Protein AF-A0A7C7MNC9-F1 (afdb_monomer)

Structure (mmCIF, N/CA/C/O backbone):
data_AF-A0A7C7MNC9-F1
#
_entry.id   AF-A0A7C7MNC9-F1
#
loop_
_atom_site.group_PDB
_atom_site.id
_atom_site.type_symbol
_atom_site.label_atom_id
_atom_site.label_alt_id
_atom_site.label_comp_id
_atom_site.label_asym_id
_atom_site.label_entity_id
_atom_site.label_seq_id
_atom_site.pdbx_PDB_ins_code
_atom_site.Cartn_x
_atom_site.Cartn_y
_atom_site.Cartn_z
_atom_site.occupancy
_atom_site.B_iso_or_equiv
_atom_site.auth_seq_id
_atom_site.auth_comp_id
_atom_site.auth_asym_id
_atom_site.auth_atom_id
_atom_site.pdbx_PDB_model_num
ATOM 1 N N . MET A 1 1 ? -0.551 31.057 28.588 1.00 46.03 1 MET A N 1
ATOM 2 C CA . MET A 1 1 ? -1.848 30.723 29.227 1.00 46.03 1 MET A CA 1
ATOM 3 C C . MET A 1 1 ? -3.103 31.217 28.491 1.00 46.03 1 MET A C 1
ATOM 5 O O . MET A 1 1 ? -4.150 30.645 28.734 1.00 46.03 1 MET A O 1
ATOM 9 N N . LYS A 1 2 ? -3.058 32.197 27.568 1.00 38.28 2 LYS A N 1
ATOM 10 C CA . LYS A 1 2 ? -4.272 32.679 26.860 1.00 38.28 2 LYS A CA 1
ATOM 11 C C . LYS A 1 2 ? -4.671 31.899 25.588 1.00 38.28 2 LYS A C 1
ATOM 13 O O . LYS A 1 2 ? -5.808 32.014 25.158 1.00 38.28 2 LYS A O 1
ATOM 18 N N . ALA A 1 3 ? -3.779 31.091 25.007 1.00 38.59 3 ALA A N 1
ATOM 19 C CA . ALA A 1 3 ? -4.047 30.382 23.745 1.00 38.59 3 ALA A CA 1
ATOM 20 C C . ALA A 1 3 ? -4.884 29.094 23.905 1.00 38.59 3 ALA A C 1
ATOM 22 O O . ALA A 1 3 ? -5.662 28.759 23.021 1.00 38.59 3 ALA A O 1
ATOM 23 N N . VAL A 1 4 ? -4.789 28.414 25.054 1.00 39.75 4 VAL A N 1
ATOM 24 C CA . VAL A 1 4 ? -5.507 27.148 25.322 1.00 39.75 4 VAL A CA 1
ATOM 25 C C . VAL A 1 4 ? -7.007 27.374 25.565 1.00 39.75 4 VAL A C 1
ATOM 27 O O . VAL A 1 4 ? -7.828 26.520 25.255 1.00 39.75 4 VAL A O 1
ATOM 30 N N . ALA A 1 5 ? -7.395 28.560 26.043 1.00 37.75 5 ALA A N 1
ATOM 31 C CA . ALA A 1 5 ? -8.802 28.903 26.242 1.00 37.75 5 ALA A CA 1
ATOM 32 C C . ALA A 1 5 ? -9.562 29.097 24.914 1.00 37.75 5 ALA A C 1
ATOM 34 O O . ALA A 1 5 ? -10.766 28.865 24.855 1.00 37.75 5 ALA A O 1
ATOM 35 N N . SER A 1 6 ? -8.871 29.486 23.835 1.00 34.00 6 SER A N 1
ATOM 36 C CA . SER A 1 6 ? -9.515 29.796 22.552 1.00 34.00 6 SER A CA 1
ATOM 37 C C . SER A 1 6 ? -9.843 28.553 21.720 1.00 34.00 6 SER A C 1
ATOM 39 O O . SER A 1 6 ? -10.787 28.588 20.936 1.00 34.00 6 SER A O 1
ATOM 41 N N . SER A 1 7 ? -9.099 27.455 21.881 1.00 38.75 7 SER A N 1
ATOM 42 C CA . SER A 1 7 ? -9.364 26.191 21.180 1.00 38.75 7 SER A CA 1
ATOM 43 C C . SER A 1 7 ? -10.513 25.403 21.818 1.00 38.75 7 SER A C 1
ATOM 45 O O . SER A 1 7 ? -11.328 24.834 21.096 1.00 38.75 7 SER A O 1
ATOM 47 N N . LEU A 1 8 ? -10.651 25.448 23.148 1.00 39.41 8 LEU A N 1
ATOM 48 C CA . LEU A 1 8 ? -11.783 24.857 23.881 1.00 39.41 8 LEU A CA 1
ATOM 49 C C . LEU A 1 8 ? -13.128 25.527 23.547 1.00 39.41 8 LEU A C 1
ATOM 51 O O . LEU A 1 8 ? -14.150 24.850 23.448 1.00 39.41 8 LEU A O 1
ATOM 55 N N . LEU A 1 9 ? -13.126 26.839 23.297 1.00 37.84 9 LEU A N 1
ATOM 56 C CA . LEU A 1 9 ? -14.323 27.588 22.899 1.00 37.84 9 LEU A CA 1
ATOM 57 C C . LEU A 1 9 ? -14.810 27.244 21.479 1.00 37.84 9 LEU A C 1
ATOM 59 O O . LEU A 1 9 ? -16.016 27.221 21.242 1.00 37.84 9 LEU A O 1
ATOM 63 N N . CYS A 1 10 ? -13.910 26.898 20.553 1.00 39.31 10 CYS A N 1
ATOM 64 C CA . CYS A 1 10 ? -14.298 26.476 19.201 1.00 39.31 10 CYS A CA 1
ATOM 65 C C . CYS A 1 10 ? -14.929 25.075 19.160 1.00 39.31 10 CYS A C 1
ATOM 67 O O . CYS A 1 10 ? -15.819 24.835 18.347 1.00 39.31 10 CYS A O 1
ATOM 69 N N . VAL A 1 11 ? -14.514 24.163 20.047 1.00 44.88 11 VAL A N 1
ATOM 70 C CA . VAL A 1 11 ? -15.107 22.815 20.133 1.00 44.88 11 VAL A CA 1
ATOM 71 C C . VAL A 1 11 ? -16.527 22.875 20.708 1.00 44.88 11 VAL A C 1
ATOM 73 O O . VAL A 1 11 ? -17.409 22.164 20.236 1.00 44.88 11 VAL A O 1
ATOM 76 N N . LEU A 1 12 ? -16.781 23.779 21.659 1.00 44.09 12 LEU A N 1
ATOM 77 C CA . LEU A 1 12 ? -18.117 23.984 22.229 1.00 44.09 12 LEU A CA 1
ATOM 78 C C . LEU A 1 12 ? -19.070 24.713 21.265 1.00 44.09 12 LEU A C 1
ATOM 80 O O . LEU A 1 12 ? -20.255 24.393 21.220 1.00 44.09 12 LEU A O 1
ATOM 84 N N . GLY A 1 13 ? -18.564 25.647 20.451 1.00 39.81 13 GLY A N 1
ATOM 85 C CA . GLY A 1 13 ? -19.380 26.398 19.488 1.00 39.81 13 GLY A CA 1
ATOM 86 C C . GLY A 1 13 ? -19.928 25.558 18.327 1.00 39.81 13 GLY A C 1
ATOM 87 O O . GLY A 1 13 ? -21.027 25.822 17.845 1.00 39.81 13 GLY A O 1
ATOM 88 N N . LEU A 1 14 ? -19.210 24.514 17.902 1.00 42.88 14 LEU A N 1
ATOM 89 C CA . LEU A 1 14 ? -19.667 23.611 16.835 1.00 42.88 14 LEU A CA 1
ATOM 90 C C . LEU A 1 14 ? -20.770 22.641 17.289 1.00 42.88 14 LEU A C 1
ATOM 92 O O . LEU A 1 14 ? -21.527 22.158 16.451 1.00 42.88 14 LEU A O 1
ATOM 96 N N . GLY A 1 15 ? -20.904 22.396 18.596 1.00 43.44 15 GLY A N 1
ATOM 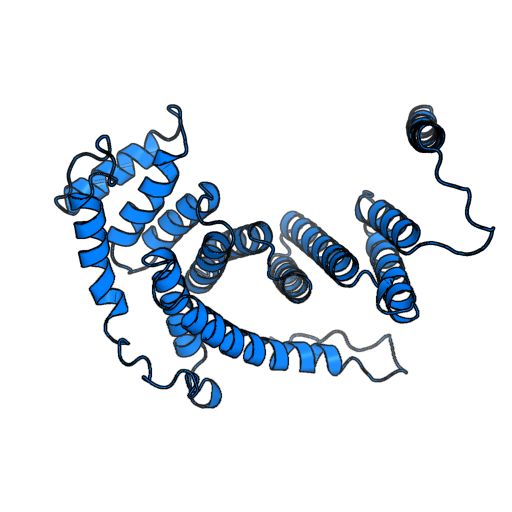97 C CA . GLY A 1 15 ? -21.977 21.569 19.160 1.00 43.44 15 GLY A CA 1
ATOM 98 C C . GLY A 1 15 ? -23.354 22.244 19.177 1.00 43.44 15 GLY A C 1
ATOM 99 O O . GLY A 1 15 ? -24.354 21.561 19.350 1.00 43.44 15 GLY A O 1
ATOM 100 N N . LEU A 1 16 ? -23.421 23.565 18.977 1.00 44.75 16 LEU A N 1
ATOM 101 C CA . LEU A 1 16 ? -24.664 24.347 19.045 1.00 44.75 16 LEU A CA 1
ATOM 102 C C . LEU A 1 16 ? -25.340 24.581 17.683 1.00 44.75 16 LEU A C 1
ATOM 104 O O . LEU A 1 16 ? -26.434 25.135 17.644 1.00 44.75 16 LEU A O 1
ATOM 108 N N . LEU A 1 17 ? -24.712 24.185 16.571 1.00 40.22 17 LEU A N 1
ATOM 109 C CA . LEU A 1 17 ? -25.221 24.438 15.211 1.00 40.22 17 LEU A CA 1
ATOM 110 C C . LEU A 1 17 ? -25.859 23.219 14.532 1.00 40.22 17 LEU A C 1
ATOM 112 O O . LEU A 1 17 ? -26.365 23.335 13.418 1.00 40.22 17 LEU A O 1
ATOM 116 N N . PHE A 1 18 ? -25.885 22.074 15.208 1.00 41.78 18 PHE A N 1
ATOM 117 C CA . PHE A 1 18 ? -26.633 20.904 14.774 1.00 41.78 18 PHE A CA 1
ATOM 118 C C . PHE A 1 18 ? -27.563 20.497 15.912 1.00 41.78 18 PHE A C 1
ATOM 120 O O . PHE A 1 18 ? -27.094 20.083 16.969 1.00 41.78 18 PHE A O 1
ATOM 127 N N . GLU A 1 19 ? -28.874 20.616 15.699 1.00 35.91 19 GLU A N 1
ATOM 128 C CA . GLU A 1 19 ? -29.883 19.937 16.515 1.00 35.91 19 GLU A CA 1
ATOM 129 C C . GLU A 1 19 ? -29.682 18.425 16.350 1.00 35.91 19 GLU A C 1
ATOM 131 O O . GLU A 1 19 ? -30.293 17.765 15.514 1.00 35.91 19 GLU A O 1
ATOM 136 N N . THR A 1 20 ? -28.743 17.866 17.105 1.00 46.69 20 THR A N 1
ATOM 137 C CA . THR A 1 20 ? -28.771 16.450 17.437 1.00 46.69 20 THR A CA 1
ATOM 138 C C . THR A 1 20 ? -29.615 16.343 18.689 1.00 4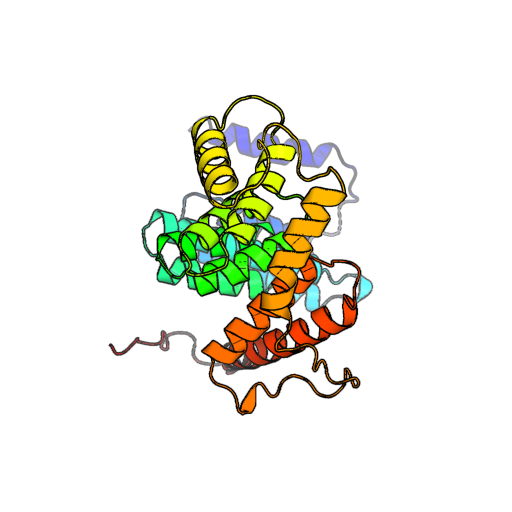6.69 20 THR A C 1
ATOM 140 O O . THR A 1 20 ? -29.258 16.968 19.690 1.00 46.69 20 THR A O 1
ATOM 143 N N . ASP A 1 21 ? -30.707 15.579 18.641 1.00 41.47 21 ASP A N 1
ATOM 144 C CA . ASP A 1 21 ? -31.473 15.238 19.838 1.00 41.47 21 ASP A CA 1
ATOM 145 C C . ASP A 1 21 ? -30.497 14.849 20.965 1.00 41.47 21 ASP A C 1
ATOM 147 O O . ASP A 1 21 ? -29.666 13.950 20.764 1.00 41.47 21 ASP A O 1
ATOM 151 N N . PRO A 1 22 ? -30.515 15.535 22.124 1.00 42.22 22 PRO A N 1
ATOM 152 C CA . PRO A 1 22 ? -29.661 15.159 23.237 1.00 42.22 22 PRO A CA 1
ATOM 153 C C . PRO A 1 22 ? -30.090 13.768 23.712 1.00 42.22 22 PRO A C 1
ATOM 155 O O . PRO A 1 22 ? -31.205 13.571 24.196 1.00 42.22 22 PRO A O 1
ATOM 158 N N . LEU A 1 23 ? -29.214 12.782 23.522 1.00 47.78 23 LEU A N 1
ATOM 159 C CA . LEU A 1 23 ? -29.440 11.411 23.975 1.00 47.78 23 LEU A CA 1
ATOM 160 C C . LEU A 1 23 ? -29.189 11.298 25.488 1.00 47.78 23 LEU A C 1
ATOM 162 O O . LEU A 1 23 ? -28.378 12.054 26.028 1.00 47.78 23 LEU A O 1
ATOM 166 N N . PRO A 1 24 ? -29.901 10.382 26.172 1.00 44.62 24 PRO A N 1
ATOM 167 C CA . PRO A 1 24 ? -29.979 10.333 27.627 1.00 44.62 24 PRO A CA 1
ATOM 168 C C . PRO A 1 24 ? -28.601 10.200 28.284 1.00 44.62 24 PRO A C 1
ATOM 170 O O . PRO A 1 24 ? -27.725 9.474 27.811 1.00 44.62 24 PRO A O 1
ATOM 173 N N . GLU A 1 25 ? -28.430 10.916 29.393 1.00 34.31 25 GLU A N 1
ATOM 174 C CA . GLU A 1 25 ? -27.225 10.927 30.220 1.00 34.31 25 GLU A CA 1
ATOM 175 C C . GLU A 1 25 ? -26.774 9.494 30.563 1.00 34.31 25 GLU A C 1
ATOM 177 O O . GLU A 1 25 ? -27.468 8.768 31.273 1.00 34.31 25 GLU A O 1
ATOM 182 N N . GLY A 1 26 ? -25.604 9.075 30.062 1.00 45.75 26 GLY A N 1
ATOM 183 C CA . GLY A 1 26 ? -24.952 7.820 30.470 1.00 45.75 26 GLY A CA 1
ATOM 184 C C . GLY A 1 26 ? -24.451 6.905 29.350 1.00 45.75 26 GLY A C 1
ATOM 185 O O . GLY A 1 26 ? -23.659 6.005 29.628 1.00 45.75 26 GLY A O 1
ATOM 186 N N . GLU A 1 27 ? -24.829 7.129 28.090 1.00 53.94 27 GLU A N 1
ATOM 187 C CA . GLU A 1 27 ? -24.396 6.278 26.972 1.00 53.94 27 GLU A CA 1
ATOM 188 C C . GLU A 1 27 ? -23.342 6.980 26.103 1.00 53.94 27 GLU A C 1
ATOM 190 O O . GLU A 1 27 ? -23.654 7.720 25.173 1.00 53.94 27 GLU A O 1
ATOM 195 N N . ILE A 1 28 ? -22.060 6.746 26.398 1.00 65.69 28 ILE A N 1
ATOM 196 C CA . ILE A 1 28 ? -20.964 7.196 25.527 1.00 65.69 28 ILE A CA 1
ATOM 197 C C . ILE A 1 28 ? -21.104 6.487 24.172 1.00 65.69 28 ILE A C 1
ATOM 199 O O . ILE A 1 28 ? -21.070 5.254 24.117 1.00 65.69 28 ILE A O 1
ATOM 203 N N . ARG A 1 29 ? -21.228 7.236 23.069 1.00 83.44 29 ARG A N 1
ATOM 204 C CA . ARG A 1 29 ? -21.337 6.645 21.727 1.00 83.44 29 ARG A CA 1
ATOM 205 C C . ARG A 1 29 ? -19.983 6.100 21.274 1.00 83.44 29 ARG A C 1
ATOM 207 O O . ARG A 1 29 ? -18.925 6.564 21.700 1.00 83.44 29 ARG A O 1
ATOM 214 N N . ILE A 1 30 ? -20.007 5.159 20.327 1.00 85.38 30 ILE A N 1
ATOM 215 C CA . ILE A 1 30 ? -18.796 4.695 19.616 1.00 85.38 30 ILE A CA 1
ATOM 216 C C . ILE A 1 30 ? -17.992 5.895 19.097 1.00 85.38 30 ILE A C 1
ATOM 218 O O . ILE A 1 30 ? -16.766 5.905 19.170 1.00 85.38 30 ILE A O 1
ATOM 222 N N . ASP A 1 31 ? -18.699 6.909 18.604 1.00 85.88 31 ASP A N 1
ATOM 223 C CA . ASP A 1 31 ? -18.139 8.130 18.035 1.00 85.88 31 ASP A CA 1
ATOM 224 C C . ASP A 1 31 ? -17.436 8.985 19.084 1.00 85.88 31 ASP A C 1
ATOM 226 O O . ASP A 1 31 ? -16.354 9.496 18.816 1.00 85.88 31 ASP A O 1
ATOM 230 N N . ASP A 1 32 ? -17.995 9.079 20.287 1.00 89.25 32 ASP A N 1
ATOM 231 C CA . ASP A 1 32 ? -17.403 9.851 21.375 1.00 89.25 32 ASP A CA 1
ATOM 232 C C . ASP A 1 32 ? -16.098 9.181 21.845 1.00 89.25 32 ASP A C 1
ATOM 234 O O . ASP A 1 32 ? -15.065 9.841 21.944 1.00 89.25 32 ASP A O 1
ATOM 238 N N . LEU A 1 33 ? -16.096 7.850 22.017 1.00 90.69 33 LEU A N 1
ATOM 239 C CA . LEU A 1 33 ? -14.878 7.083 22.328 1.00 90.69 33 LEU A CA 1
ATOM 240 C C . LEU A 1 33 ? -13.826 7.205 21.221 1.00 90.69 33 LEU A C 1
ATOM 242 O O . LEU A 1 33 ? -12.644 7.384 21.505 1.00 90.69 33 LEU A O 1
ATOM 246 N N . ALA A 1 34 ? -14.247 7.126 19.958 1.00 89.25 34 ALA A N 1
ATOM 247 C CA . ALA A 1 34 ? -13.358 7.303 18.818 1.00 89.25 34 ALA A CA 1
ATOM 248 C C . ALA A 1 34 ? -12.732 8.704 18.809 1.00 89.25 34 ALA A C 1
ATOM 250 O O . ALA A 1 34 ? -11.521 8.833 18.668 1.00 89.25 34 ALA A O 1
ATOM 251 N N . ASN A 1 35 ? -13.535 9.744 19.021 1.00 90.25 35 ASN A N 1
ATOM 252 C CA . ASN A 1 35 ? -13.059 11.121 19.034 1.00 90.25 35 ASN A CA 1
ATOM 253 C C . ASN A 1 35 ? -12.070 11.359 20.179 1.00 90.25 35 ASN A C 1
ATOM 255 O O . ASN A 1 35 ? -11.004 11.920 19.943 1.00 90.25 35 ASN A O 1
ATOM 259 N N . ILE A 1 36 ? -12.367 10.875 21.391 1.00 90.25 36 ILE A N 1
ATOM 260 C CA . ILE A 1 36 ? -11.447 10.974 22.535 1.00 90.25 36 ILE A CA 1
ATOM 261 C C . ILE A 1 36 ? -10.135 10.240 22.231 1.00 90.25 36 ILE A C 1
ATOM 263 O O . ILE A 1 36 ? -9.056 10.800 22.416 1.00 90.25 36 ILE A O 1
ATOM 267 N N . GLY A 1 37 ? -10.210 9.018 21.694 1.00 91.62 37 GLY A N 1
ATOM 268 C CA . GLY A 1 37 ? -9.023 8.270 21.284 1.00 91.62 37 GLY A CA 1
ATOM 269 C C . GLY A 1 37 ? -8.188 9.014 20.238 1.00 91.62 37 GLY A C 1
ATOM 270 O O . GLY A 1 37 ? -6.963 9.042 20.334 1.00 91.62 37 GLY A O 1
ATOM 271 N N . SER A 1 38 ? -8.828 9.674 19.272 1.00 90.25 38 SER A N 1
ATOM 272 C CA . SER A 1 38 ? -8.147 10.509 18.279 1.00 90.25 38 SER A CA 1
ATOM 273 C C . SER A 1 38 ? -7.536 11.780 18.872 1.00 90.25 38 SER A C 1
ATOM 275 O O . SER A 1 38 ? -6.500 12.216 18.380 1.00 90.25 38 SER A O 1
ATOM 277 N N . VAL A 1 39 ? -8.130 12.375 19.911 1.00 90.00 39 VAL A N 1
ATOM 278 C CA . VAL A 1 39 ? -7.536 13.525 20.617 1.00 90.00 39 VAL A CA 1
ATOM 279 C C . VAL A 1 39 ? -6.224 13.120 21.282 1.00 90.00 39 VAL A C 1
ATOM 281 O O . VAL A 1 39 ? -5.224 13.801 21.079 1.00 90.00 39 VAL A O 1
ATOM 284 N N . TYR A 1 40 ? -6.207 11.991 21.996 1.00 89.69 40 TYR A N 1
ATOM 285 C CA . TYR A 1 40 ? -4.975 11.464 22.590 1.00 89.69 40 TYR A CA 1
ATOM 286 C C . TYR A 1 40 ? -3.940 11.076 21.533 1.00 89.69 40 TYR A C 1
ATOM 288 O O . TYR A 1 40 ? -2.762 11.328 21.717 1.00 89.69 40 TYR A O 1
ATOM 296 N N . LEU A 1 41 ? -4.364 10.517 20.394 1.00 88.75 41 LEU A N 1
ATOM 297 C CA . LEU A 1 41 ? -3.424 10.147 19.333 1.00 88.75 41 LEU A CA 1
ATOM 298 C C . LEU A 1 41 ? -2.720 11.361 18.720 1.00 88.75 41 LEU A C 1
ATOM 300 O O . LEU A 1 41 ? -1.553 11.282 18.370 1.00 88.75 41 LEU A O 1
ATOM 304 N N . ASN A 1 42 ? -3.451 12.459 18.524 1.00 86.00 42 ASN A N 1
ATOM 305 C CA . ASN A 1 42 ? -2.948 13.639 17.820 1.00 86.00 42 ASN A CA 1
ATOM 306 C C . ASN A 1 42 ? -2.308 14.672 18.752 1.00 86.00 42 ASN A C 1
ATOM 308 O O . ASN A 1 42 ? -2.010 15.779 18.302 1.00 86.00 42 ASN A O 1
ATOM 312 N N . ASN A 1 43 ? -2.144 14.358 20.036 1.00 85.75 43 ASN A N 1
ATOM 313 C CA . ASN A 1 43 ? -1.385 15.219 20.923 1.00 85.75 43 ASN A CA 1
ATOM 314 C C . ASN A 1 43 ? 0.123 14.941 20.771 1.00 85.75 43 ASN A C 1
ATOM 316 O O . ASN A 1 43 ? 0.548 13.908 20.250 1.00 85.75 43 ASN A O 1
ATOM 320 N N . ASP A 1 44 ? 0.945 15.889 21.212 1.00 81.75 44 ASP A N 1
ATOM 321 C CA . ASP A 1 44 ? 2.405 15.755 21.145 1.00 81.75 44 ASP A CA 1
ATOM 322 C C . ASP A 1 44 ? 2.972 14.884 22.293 1.00 81.75 44 ASP A C 1
ATOM 324 O O . ASP A 1 44 ? 4.187 14.730 22.409 1.00 81.75 44 ASP A O 1
ATOM 328 N N . GLN A 1 45 ? 2.113 14.318 23.153 1.00 84.62 45 GLN A N 1
ATOM 329 C CA . GLN A 1 45 ? 2.479 13.558 24.353 1.00 84.62 45 GLN A CA 1
ATOM 330 C C . GLN A 1 45 ? 2.485 12.058 24.044 1.00 84.62 45 GLN A C 1
ATOM 332 O O . GLN A 1 45 ? 1.453 11.397 23.995 1.00 84.62 45 GLN A O 1
ATOM 337 N N . THR A 1 46 ? 3.664 11.481 23.812 1.00 77.38 46 THR A N 1
ATOM 338 C CA . THR A 1 46 ? 3.787 10.064 23.420 1.00 77.38 46 THR A CA 1
ATOM 339 C C . THR A 1 46 ? 3.344 9.099 24.521 1.00 77.38 46 THR A C 1
ATOM 341 O O . THR A 1 46 ? 2.898 7.991 24.223 1.00 77.38 46 THR A O 1
ATOM 344 N N . GLU A 1 47 ? 3.394 9.529 25.782 1.00 83.94 47 GLU A N 1
ATOM 345 C CA . GLU A 1 47 ? 2.851 8.825 26.944 1.00 83.94 47 GLU A CA 1
ATOM 346 C C . GLU A 1 47 ? 1.333 8.578 26.869 1.00 83.94 47 GLU A C 1
ATOM 348 O O . GLU A 1 47 ? 0.838 7.650 27.513 1.00 83.94 47 GLU A O 1
ATOM 353 N N . ASP A 1 48 ? 0.613 9.339 26.041 1.00 85.62 48 ASP A N 1
ATOM 354 C CA . ASP A 1 48 ? -0.835 9.228 25.866 1.00 85.62 48 ASP A CA 1
ATOM 355 C C . ASP A 1 48 ? -1.248 8.276 24.729 1.00 85.62 48 ASP A C 1
ATOM 357 O O . ASP A 1 48 ? -2.420 7.896 24.622 1.00 85.62 48 ASP A O 1
ATOM 361 N N . ASP A 1 49 ?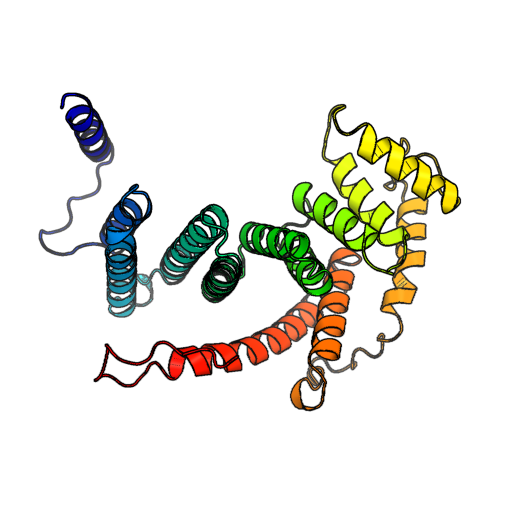 -0.306 7.806 23.905 1.00 85.25 49 ASP A N 1
ATOM 362 C CA . ASP A 1 49 ? -0.594 6.848 22.831 1.00 85.25 49 ASP A CA 1
ATOM 363 C C . ASP A 1 49 ? -1.320 5.571 23.339 1.00 85.25 49 ASP A C 1
ATOM 365 O O . ASP A 1 49 ? -2.292 5.133 22.707 1.00 85.25 49 ASP A O 1
ATOM 369 N N . PRO A 1 50 ? -0.955 4.970 24.496 1.00 89.81 50 PRO A N 1
ATOM 370 C CA . PRO A 1 50 ? -1.700 3.846 25.065 1.00 89.81 50 PRO A CA 1
ATOM 371 C C . PRO A 1 50 ? -3.143 4.200 25.455 1.00 89.81 50 PRO A C 1
ATOM 373 O O . PRO A 1 50 ? -4.027 3.340 25.380 1.00 89.81 50 PRO A O 1
ATOM 376 N N . LEU A 1 51 ? -3.413 5.450 25.854 1.00 90.06 51 LEU A N 1
ATOM 377 C CA . LEU A 1 51 ? -4.772 5.912 26.151 1.00 90.06 51 LEU A CA 1
ATOM 378 C C . LEU A 1 51 ? -5.612 5.922 24.877 1.00 90.06 51 LEU A C 1
ATOM 380 O O . LEU A 1 51 ? -6.714 5.371 24.880 1.00 90.06 51 LEU A O 1
ATOM 384 N N . SER A 1 52 ? -5.068 6.444 23.773 1.00 91.25 52 SER A N 1
ATOM 385 C CA . SER A 1 52 ? -5.724 6.400 22.461 1.00 91.25 52 SER A CA 1
ATOM 386 C C . SER A 1 52 ? -6.171 4.982 22.092 1.00 91.25 52 SER A C 1
ATOM 388 O O . SER A 1 52 ? -7.349 4.738 21.802 1.00 91.25 52 SER A O 1
ATOM 390 N N . PHE A 1 53 ? -5.253 4.016 22.200 1.00 91.50 53 PHE A N 1
ATOM 391 C CA . PHE A 1 53 ? -5.550 2.614 21.917 1.00 91.50 53 PHE A CA 1
ATOM 392 C C . PHE A 1 53 ? -6.657 2.056 22.822 1.00 91.50 53 PHE A C 1
ATOM 394 O O . PHE A 1 53 ? -7.546 1.341 22.353 1.00 91.50 53 PHE A O 1
ATOM 401 N N . ASN A 1 54 ? -6.639 2.393 24.114 1.00 90.62 54 ASN A N 1
ATOM 402 C CA . ASN A 1 54 ? -7.665 1.963 25.062 1.00 90.62 54 ASN A CA 1
ATOM 403 C C . ASN A 1 54 ? -9.057 2.494 24.705 1.00 90.62 54 ASN A C 1
ATOM 405 O O . ASN A 1 54 ? -10.027 1.737 24.778 1.00 90.62 54 ASN A O 1
ATOM 409 N N . TYR A 1 55 ? -9.165 3.747 24.262 1.00 91.81 55 TYR A N 1
ATOM 410 C CA . TYR A 1 55 ? -10.434 4.305 23.795 1.00 91.81 55 TYR A CA 1
ATOM 411 C C . TYR A 1 55 ? -10.929 3.622 22.516 1.00 91.81 55 TYR A C 1
ATOM 413 O O . TYR A 1 55 ? -12.105 3.261 22.438 1.00 91.81 55 TYR A O 1
ATOM 421 N N . PHE A 1 56 ? -10.049 3.336 21.550 1.00 92.25 56 PHE A N 1
ATOM 422 C CA . PHE A 1 56 ? -10.426 2.567 20.356 1.00 92.25 56 PHE A CA 1
ATOM 423 C C . PHE A 1 56 ? -10.845 1.132 20.686 1.00 92.25 56 PHE A C 1
ATOM 425 O O . PHE A 1 56 ? -11.825 0.628 20.130 1.00 92.25 56 PHE A O 1
ATOM 432 N N . ARG A 1 57 ? -10.168 0.481 21.638 1.00 91.94 57 ARG A N 1
ATOM 433 C CA . ARG A 1 57 ? -10.580 -0.826 22.164 1.00 91.94 57 ARG A CA 1
ATOM 434 C C . ARG A 1 57 ? -11.954 -0.750 22.816 1.00 91.94 57 ARG A C 1
ATOM 436 O O . ARG A 1 57 ? -12.797 -1.595 22.530 1.00 91.94 57 ARG A O 1
ATOM 443 N N . ARG A 1 58 ? -12.222 0.275 23.624 1.00 90.75 58 ARG A N 1
ATOM 444 C CA . ARG A 1 58 ? -13.538 0.451 24.243 1.00 90.75 58 ARG A CA 1
ATOM 445 C C . ARG A 1 58 ? -14.630 0.697 23.201 1.00 90.75 58 ARG A C 1
ATOM 447 O O . ARG A 1 58 ? -15.712 0.128 23.313 1.00 90.75 58 ARG A O 1
ATOM 454 N N . ALA A 1 59 ? -14.331 1.478 22.162 1.00 89.06 59 ALA A N 1
ATOM 455 C CA . ALA A 1 59 ? -15.229 1.698 21.030 1.00 89.06 59 ALA A CA 1
ATOM 456 C C . ALA A 1 59 ? -15.532 0.385 20.288 1.00 89.06 59 ALA A C 1
ATOM 458 O O . ALA A 1 59 ? -16.670 0.141 19.889 1.00 89.06 59 ALA A O 1
ATOM 459 N N . HIS A 1 60 ? -14.531 -0.488 20.138 1.00 91.62 60 HIS A N 1
ATOM 460 C CA . HIS A 1 60 ? -14.703 -1.818 19.559 1.00 91.62 60 HIS A CA 1
ATOM 461 C C . HIS A 1 60 ? -15.591 -2.723 20.416 1.00 91.62 60 HIS A C 1
ATOM 463 O O . HIS A 1 60 ? -16.528 -3.314 19.884 1.00 91.62 60 HIS A O 1
ATOM 469 N N . GLU A 1 61 ? -15.319 -2.805 21.721 1.00 89.38 61 GLU A N 1
ATOM 470 C CA . GLU A 1 61 ? -16.110 -3.585 22.681 1.00 89.38 61 GLU A CA 1
ATOM 471 C C . GLU A 1 61 ? -17.576 -3.143 22.676 1.00 89.38 61 GLU A C 1
ATOM 473 O O . GLU A 1 61 ? -18.473 -3.977 22.554 1.00 89.38 61 GLU A O 1
ATOM 478 N N . LEU A 1 62 ? -17.817 -1.828 22.724 1.00 88.31 62 LEU A N 1
ATOM 479 C CA . LEU A 1 62 ? -19.159 -1.263 22.617 1.00 88.31 62 LEU A CA 1
ATOM 480 C C . LEU A 1 62 ? -19.795 -1.614 21.269 1.00 88.31 62 LEU A C 1
ATOM 482 O O . LEU A 1 62 ? -20.919 -2.097 21.220 1.00 88.31 62 LEU A O 1
ATOM 486 N N . SER A 1 63 ? -19.070 -1.456 20.160 1.00 87.50 63 SER A N 1
ATOM 487 C CA . SER A 1 63 ? -19.591 -1.840 18.847 1.00 87.50 63 SER A CA 1
ATOM 488 C C . SER A 1 63 ? -19.952 -3.322 18.753 1.00 87.50 63 SER A C 1
ATOM 490 O O . SER A 1 63 ? -20.802 -3.649 17.935 1.00 87.50 63 SER A O 1
ATOM 492 N N . GLN A 1 64 ? -19.318 -4.220 19.508 1.00 88.44 64 GLN A N 1
ATOM 493 C CA . GLN A 1 64 ? -19.647 -5.648 19.496 1.00 88.44 64 GLN A CA 1
ATOM 494 C C . GLN A 1 64 ? -20.852 -5.995 20.373 1.00 88.44 64 GLN A C 1
ATOM 496 O O . GLN A 1 64 ? -21.542 -6.969 20.073 1.00 88.44 64 GLN A O 1
ATOM 501 N N . SER A 1 65 ? -21.116 -5.224 21.432 1.00 86.94 65 SER A N 1
ATOM 502 C CA . SER A 1 65 ? -22.266 -5.454 22.315 1.00 86.94 65 SER A CA 1
ATOM 503 C C . SER A 1 65 ? -23.592 -4.964 21.722 1.00 86.94 65 SER A C 1
ATOM 505 O O . SER A 1 65 ? -24.658 -5.414 22.142 1.00 86.94 65 SER A O 1
ATOM 507 N N . LEU A 1 66 ? -23.545 -4.067 20.733 1.00 85.81 66 LEU A N 1
ATOM 508 C CA . LEU A 1 66 ? -24.729 -3.550 20.049 1.00 85.81 66 LEU A CA 1
ATOM 509 C C . LEU A 1 66 ? -25.337 -4.554 19.055 1.00 85.81 66 LEU A C 1
ATOM 511 O O . LEU A 1 66 ? -24.669 -5.443 18.515 1.00 85.81 66 LEU A O 1
ATOM 515 N N . LYS A 1 67 ? -26.624 -4.343 18.739 1.00 86.56 67 LYS A N 1
ATOM 516 C CA . LYS A 1 67 ? -27.324 -5.035 17.642 1.00 86.56 67 LYS A CA 1
ATOM 517 C C . LYS A 1 67 ? -26.552 -4.872 16.330 1.00 86.56 67 LYS A C 1
ATOM 519 O O . LYS A 1 67 ? -26.018 -3.799 16.069 1.00 86.56 67 LYS A O 1
ATOM 524 N N . VAL A 1 68 ? -26.578 -5.897 15.471 1.00 84.38 68 VAL A N 1
ATOM 525 C CA . VAL A 1 68 ? -25.830 -5.949 14.193 1.00 84.38 68 VAL A CA 1
ATOM 526 C C . VAL A 1 68 ? -25.995 -4.677 13.349 1.00 84.38 68 VAL A C 1
ATOM 528 O O . VAL A 1 68 ? -25.015 -4.167 12.819 1.00 84.38 68 VAL A O 1
ATOM 531 N N . SER A 1 69 ? -27.208 -4.120 13.278 1.00 84.94 69 SER A N 1
ATOM 532 C CA . SER A 1 69 ? -27.514 -2.900 12.513 1.00 84.94 69 SER A CA 1
ATOM 533 C C . SER A 1 69 ? -26.852 -1.624 13.047 1.00 84.94 69 SER A C 1
ATOM 535 O O . SER A 1 69 ? -26.758 -0.643 12.319 1.00 84.94 69 SER A O 1
ATOM 537 N N . LEU A 1 70 ? -26.430 -1.621 14.312 1.00 84.00 70 LEU A N 1
ATOM 538 C CA . LEU A 1 70 ? -25.789 -0.492 14.992 1.00 84.00 70 LEU A CA 1
ATOM 539 C C . LEU A 1 70 ? -24.271 -0.669 15.114 1.00 84.00 70 LEU A C 1
ATOM 541 O O . LEU A 1 70 ? -23.573 0.250 15.540 1.00 84.00 70 LEU A O 1
ATOM 545 N N . GLN A 1 71 ? -23.745 -1.843 14.757 1.00 85.50 71 GLN A N 1
ATOM 546 C CA . GLN A 1 71 ? -22.309 -2.072 14.772 1.00 85.50 71 GLN A CA 1
ATOM 547 C C . GLN A 1 71 ? -21.640 -1.232 13.687 1.00 85.50 71 GLN A C 1
ATOM 549 O O . GLN A 1 71 ? -22.152 -1.086 12.577 1.00 85.50 71 GLN A O 1
ATOM 554 N N . GLN A 1 72 ? -20.438 -0.740 13.976 1.00 86.31 72 GLN A N 1
ATOM 555 C CA . GLN A 1 72 ? -19.666 0.066 13.034 1.00 86.31 72 GLN A CA 1
ATOM 556 C C . GLN A 1 72 ? -18.323 -0.600 12.685 1.00 86.31 72 GLN A C 1
ATOM 558 O O . GLN A 1 72 ? -17.266 0.024 12.812 1.00 86.31 72 GLN A O 1
ATOM 563 N N . PRO A 1 73 ? -18.305 -1.864 12.212 1.00 87.75 73 PRO A N 1
ATOM 564 C CA . PRO A 1 73 ? -17.069 -2.635 12.062 1.00 87.75 73 PRO A CA 1
ATOM 565 C C . PRO A 1 73 ? -16.069 -1.979 11.105 1.00 87.75 73 PRO A C 1
ATOM 567 O O . PRO A 1 73 ? -14.864 -2.037 11.338 1.00 87.75 73 PRO A O 1
ATOM 570 N N . LYS A 1 74 ? -16.546 -1.316 10.042 1.00 89.00 74 LYS A N 1
ATOM 571 C CA . LYS A 1 74 ? -15.678 -0.578 9.113 1.00 89.00 74 LYS A CA 1
ATOM 572 C C . LYS A 1 74 ? -15.001 0.613 9.797 1.00 89.00 74 LYS A C 1
ATOM 574 O O . LYS A 1 74 ? -13.802 0.793 9.617 1.00 89.00 74 LYS A O 1
ATOM 579 N N . LYS A 1 75 ? -15.746 1.382 10.599 1.00 89.88 75 LYS A N 1
ATOM 580 C CA . LYS A 1 75 ? -15.202 2.521 11.350 1.00 89.88 75 LYS A CA 1
ATOM 581 C C . LYS A 1 75 ? -14.175 2.054 12.372 1.00 89.88 75 LYS A C 1
ATOM 583 O O . LYS A 1 75 ? -13.073 2.578 12.396 1.00 89.88 75 LYS A O 1
ATOM 588 N N . ILE A 1 76 ? -14.493 1.014 13.142 1.00 88.94 76 ILE A N 1
ATOM 589 C CA . ILE A 1 76 ? -13.566 0.464 14.135 1.00 88.94 76 ILE A CA 1
ATOM 590 C C . ILE A 1 76 ? -12.265 -0.025 13.488 1.00 88.94 76 ILE A C 1
ATOM 592 O O . ILE A 1 76 ? -11.184 0.315 13.962 1.00 88.94 76 ILE A O 1
ATOM 596 N N . ARG A 1 77 ? -12.344 -0.766 12.372 1.00 90.94 77 ARG A N 1
ATOM 597 C CA . ARG A 1 77 ? -11.144 -1.158 11.611 1.00 90.94 77 ARG A CA 1
ATOM 598 C C . ARG A 1 77 ? -10.330 0.058 11.180 1.00 90.94 77 ARG A C 1
ATOM 600 O O . ARG A 1 77 ? -9.109 0.039 11.298 1.00 90.94 77 ARG A O 1
ATOM 607 N N . ARG A 1 78 ? -11.001 1.119 10.727 1.00 92.19 78 ARG A N 1
ATOM 608 C CA . ARG A 1 78 ? -10.340 2.349 10.299 1.00 92.19 78 ARG A CA 1
ATOM 609 C C . ARG A 1 78 ? -9.609 3.059 11.442 1.00 92.19 78 ARG A C 1
ATOM 611 O O . ARG A 1 78 ? -8.479 3.481 11.236 1.00 92.19 78 ARG A O 1
ATOM 618 N N . LEU A 1 79 ? -10.195 3.116 12.639 1.00 92.25 79 LEU A N 1
ATOM 619 C CA . LEU A 1 79 ? -9.554 3.715 13.819 1.00 92.25 79 LEU A CA 1
ATOM 620 C C . LEU A 1 79 ? -8.242 3.009 14.174 1.00 92.25 79 LEU A C 1
ATOM 622 O O . LEU A 1 79 ? -7.212 3.660 14.326 1.00 92.25 79 LEU A O 1
ATOM 626 N N . PHE A 1 80 ? -8.252 1.675 14.241 1.00 93.44 80 PHE A N 1
ATOM 627 C CA . PHE A 1 80 ? -7.028 0.916 14.512 1.00 93.44 80 PHE A CA 1
ATOM 628 C C . PHE A 1 80 ? -6.008 1.011 13.376 1.00 93.44 80 PHE A C 1
ATOM 630 O O . PHE A 1 80 ? -4.812 1.099 13.643 1.00 93.44 80 PHE A O 1
ATOM 637 N N . HIS A 1 81 ? -6.456 1.023 12.117 1.00 94.81 81 HIS A N 1
ATOM 638 C CA . HIS A 1 81 ? -5.572 1.297 10.986 1.00 94.81 81 HIS A CA 1
ATOM 639 C C . HIS A 1 81 ? -4.860 2.647 11.163 1.00 94.81 81 HIS A C 1
ATOM 641 O O . HIS A 1 81 ? -3.635 2.708 11.077 1.00 94.81 81 HIS A O 1
ATOM 647 N N . ASP A 1 82 ? -5.615 3.715 11.429 1.00 94.31 82 ASP A N 1
ATOM 648 C CA . ASP A 1 82 ? -5.072 5.069 11.534 1.00 94.31 82 ASP A CA 1
ATOM 649 C C . ASP A 1 82 ? -4.154 5.217 12.763 1.00 94.31 82 ASP A C 1
ATOM 651 O O . ASP A 1 82 ? -3.099 5.839 12.649 1.00 94.31 82 ASP A O 1
ATOM 655 N N . TYR A 1 83 ? -4.468 4.548 13.882 1.00 95.12 83 TYR A N 1
ATOM 656 C CA . TYR A 1 83 ? -3.576 4.416 15.044 1.00 95.12 83 TYR A CA 1
ATOM 657 C C . TYR A 1 83 ? -2.207 3.839 14.664 1.00 95.12 83 TYR A C 1
ATOM 659 O O . TYR A 1 83 ? -1.169 4.444 14.928 1.00 95.12 83 TYR A O 1
ATOM 667 N N . TYR A 1 84 ? -2.182 2.672 14.016 1.00 96.50 84 TYR A N 1
ATOM 668 C CA . TYR A 1 84 ? -0.920 2.021 13.663 1.00 96.50 84 TYR A CA 1
ATOM 669 C C . TYR A 1 84 ? -0.173 2.748 12.541 1.00 96.50 84 TYR A C 1
ATOM 671 O O . TYR A 1 84 ? 1.057 2.766 12.540 1.00 96.50 84 TYR A O 1
ATOM 679 N N . LEU A 1 85 ? -0.885 3.395 11.615 1.00 96.62 85 LEU A N 1
ATOM 680 C CA . LEU A 1 85 ? -0.265 4.259 10.613 1.00 96.62 85 LEU A CA 1
ATOM 681 C C . LEU A 1 85 ? 0.412 5.473 11.264 1.00 96.62 85 LEU A C 1
ATOM 683 O O . LEU A 1 85 ? 1.491 5.877 10.834 1.00 96.62 85 LEU A O 1
ATOM 687 N N . PHE A 1 86 ? -0.202 6.052 12.292 1.00 94.69 86 PHE A N 1
ATOM 688 C CA . PHE A 1 86 ? 0.394 7.141 13.056 1.00 94.69 86 PHE A CA 1
ATOM 689 C C . PHE A 1 86 ? 1.645 6.683 13.818 1.00 94.69 86 PHE A C 1
ATOM 691 O O . PHE A 1 86 ? 2.695 7.311 13.691 1.00 94.69 86 PHE A O 1
ATOM 698 N N . GLN A 1 87 ? 1.578 5.532 14.493 1.00 94.56 87 GLN A N 1
ATOM 699 C CA . GLN A 1 87 ? 2.746 4.927 15.142 1.00 94.56 87 GLN A CA 1
ATOM 700 C C . GLN A 1 87 ? 3.889 4.665 14.157 1.00 94.56 87 GLN A C 1
ATOM 702 O O . GLN A 1 87 ? 5.045 4.968 14.442 1.00 94.56 87 GLN A O 1
ATOM 707 N N . ALA A 1 88 ? 3.572 4.168 12.958 1.00 96.81 88 ALA A N 1
ATOM 708 C CA . ALA A 1 88 ? 4.574 3.963 11.923 1.00 96.81 88 ALA A CA 1
ATOM 709 C C . ALA A 1 88 ? 5.330 5.255 11.583 1.00 96.81 88 ALA A C 1
ATOM 711 O O . ALA A 1 88 ? 6.557 5.242 11.512 1.00 96.81 88 ALA A O 1
ATOM 712 N N . LYS A 1 89 ? 4.611 6.375 11.419 1.00 95.06 89 LYS A N 1
ATOM 713 C CA . LYS A 1 89 ? 5.214 7.687 11.139 1.00 95.06 89 LYS A CA 1
ATOM 714 C C . LYS A 1 89 ? 6.141 8.141 12.267 1.00 95.06 89 LYS A C 1
ATOM 716 O O . LYS A 1 89 ? 7.287 8.466 11.971 1.00 95.06 89 LYS A O 1
ATOM 721 N N . LYS A 1 90 ? 5.698 8.057 13.529 1.00 92.69 90 LYS A N 1
ATOM 722 C CA . LYS A 1 90 ? 6.525 8.370 14.712 1.00 92.69 90 LYS A CA 1
ATOM 723 C C . LYS A 1 90 ? 7.821 7.549 14.741 1.00 92.69 90 LYS A C 1
ATOM 725 O O . LYS A 1 90 ? 8.906 8.087 14.968 1.00 92.69 90 LYS A O 1
ATOM 730 N N . TYR A 1 91 ? 7.734 6.249 14.450 1.00 95.00 91 TYR A N 1
ATOM 731 C CA . TYR A 1 91 ? 8.921 5.396 14.374 1.00 95.00 91 TYR A CA 1
ATOM 732 C C . TYR A 1 91 ? 9.861 5.788 13.232 1.00 95.00 91 TYR A C 1
ATOM 734 O O . TYR A 1 91 ? 11.072 5.772 13.428 1.00 95.00 91 TYR A O 1
ATOM 742 N N . PHE A 1 92 ? 9.350 6.168 12.058 1.00 94.94 92 PHE A N 1
ATOM 743 C CA . PHE A 1 92 ? 10.207 6.643 10.967 1.00 94.94 92 PHE A CA 1
ATOM 744 C C . PHE A 1 92 ? 10.869 7.989 11.276 1.00 94.94 92 PHE A C 1
ATOM 746 O O . PHE A 1 92 ? 12.028 8.179 10.917 1.00 94.94 92 PHE A O 1
ATOM 753 N N . GLU A 1 93 ? 10.172 8.896 11.964 1.00 92.75 93 GLU A N 1
ATOM 754 C CA . GLU A 1 93 ? 10.736 10.165 12.451 1.00 92.75 93 GLU A CA 1
ATOM 755 C C . GLU A 1 93 ? 11.862 9.940 13.470 1.00 92.75 93 GLU A C 1
ATOM 757 O O . GLU A 1 93 ? 12.837 10.687 13.486 1.00 92.75 93 GLU A O 1
ATOM 762 N N . SER A 1 94 ? 11.769 8.862 14.252 1.00 93.81 94 SER A N 1
ATOM 763 C CA . SER A 1 94 ? 12.782 8.446 15.234 1.00 93.81 94 SER A CA 1
ATOM 764 C C . SER A 1 94 ? 13.852 7.497 14.658 1.00 93.81 94 SER A C 1
ATOM 766 O O . SER A 1 94 ? 14.622 6.908 15.410 1.00 93.81 94 SER A O 1
ATOM 768 N N . ASP A 1 95 ? 13.886 7.308 13.332 1.00 94.31 95 ASP A N 1
ATOM 769 C CA . ASP A 1 95 ? 14.746 6.359 12.595 1.00 94.31 95 ASP A CA 1
ATOM 770 C C . ASP A 1 95 ? 14.612 4.874 13.014 1.00 94.31 95 ASP A C 1
ATOM 772 O O . ASP A 1 95 ? 15.376 4.003 12.592 1.00 94.31 95 ASP A O 1
ATOM 776 N N . GLU A 1 96 ? 13.568 4.525 13.766 1.00 95.69 96 GLU A N 1
ATOM 777 C CA . GLU A 1 96 ? 13.243 3.163 14.199 1.00 95.69 96 GLU A CA 1
ATOM 778 C C . GLU A 1 96 ? 12.522 2.370 13.093 1.00 95.69 96 GLU A C 1
ATOM 780 O O . GLU A 1 96 ? 11.430 1.821 13.281 1.00 95.69 96 GLU A O 1
ATOM 785 N N . ARG A 1 97 ? 13.134 2.286 11.904 1.00 94.94 97 ARG A N 1
ATOM 786 C CA . ARG A 1 97 ? 12.472 1.793 10.679 1.00 94.94 97 ARG A CA 1
ATOM 787 C C . ARG A 1 97 ? 11.789 0.436 10.834 1.00 94.94 97 ARG A C 1
ATOM 789 O O . ARG A 1 97 ? 10.685 0.264 10.329 1.00 94.94 97 ARG A O 1
ATOM 796 N N . LYS A 1 98 ? 12.404 -0.522 11.541 1.00 94.31 98 LYS A N 1
ATOM 797 C CA . LYS A 1 98 ? 11.827 -1.867 11.739 1.00 94.31 98 LYS A CA 1
ATOM 798 C C . LYS A 1 98 ? 10.475 -1.801 12.461 1.00 94.31 98 LYS A C 1
ATOM 800 O O . LYS A 1 98 ? 9.513 -2.394 11.987 1.00 94.31 98 LYS A O 1
ATOM 805 N N . LYS A 1 99 ? 10.380 -1.022 13.547 1.00 95.00 99 LYS A N 1
ATOM 806 C CA . LYS A 1 99 ? 9.118 -0.809 14.278 1.00 95.00 99 LYS A CA 1
ATOM 807 C C . LYS A 1 99 ? 8.086 -0.078 13.419 1.00 95.00 99 LYS A C 1
ATOM 809 O O . LYS A 1 99 ? 6.893 -0.379 13.489 1.00 95.00 99 LYS A O 1
ATOM 814 N N . GLY A 1 100 ? 8.551 0.846 12.578 1.00 97.12 100 GLY A N 1
ATOM 815 C CA . GLY A 1 100 ? 7.712 1.525 11.598 1.00 97.12 100 GLY A CA 1
ATOM 816 C C . GLY A 1 100 ? 7.090 0.556 10.590 1.00 97.12 100 GLY A C 1
ATOM 817 O O . GLY A 1 100 ? 5.875 0.572 10.400 1.00 97.12 100 GLY A O 1
ATOM 818 N N . LEU A 1 101 ? 7.888 -0.347 10.007 1.00 96.00 101 LEU A N 1
ATOM 819 C CA . LEU A 1 101 ? 7.388 -1.383 9.097 1.00 96.00 101 LEU A CA 1
ATOM 820 C C . LEU A 1 101 ? 6.406 -2.336 9.797 1.00 96.00 101 LEU A C 1
ATOM 822 O O . LEU A 1 101 ? 5.327 -2.581 9.262 1.00 96.00 101 LEU A O 1
ATOM 826 N N . ASP A 1 102 ? 6.731 -2.806 11.006 1.00 94.06 102 ASP A N 1
ATOM 827 C CA . ASP A 1 102 ? 5.836 -3.660 11.803 1.00 94.06 102 ASP A CA 1
ATOM 828 C C . ASP A 1 102 ? 4.488 -2.962 12.075 1.00 94.06 102 ASP A C 1
ATOM 830 O O . ASP A 1 102 ? 3.426 -3.590 12.071 1.00 94.06 102 ASP A O 1
ATOM 834 N N . SER A 1 103 ? 4.510 -1.645 12.288 1.00 95.56 103 SER A N 1
ATOM 835 C CA . SER A 1 103 ? 3.302 -0.841 12.495 1.00 95.56 103 SER A CA 1
ATOM 836 C C . SER A 1 103 ? 2.489 -0.679 11.207 1.00 95.56 103 SER A C 1
ATOM 838 O O . SER A 1 103 ? 1.266 -0.797 11.246 1.00 95.56 103 SER A O 1
ATOM 840 N N . LEU A 1 104 ? 3.130 -0.510 10.045 1.00 97.06 104 LEU A N 1
ATOM 841 C CA . LEU A 1 104 ? 2.428 -0.514 8.754 1.00 97.06 104 LEU A CA 1
ATOM 842 C C . LEU A 1 104 ? 1.765 -1.863 8.462 1.00 97.06 104 LEU A C 1
ATOM 844 O O . LEU A 1 104 ? 0.617 -1.894 8.015 1.00 97.06 104 LEU A O 1
ATOM 848 N N . GLU A 1 105 ? 2.437 -2.978 8.763 1.00 93.25 105 GLU A N 1
ATOM 849 C CA . GLU A 1 105 ? 1.838 -4.310 8.628 1.00 93.25 105 GLU A CA 1
ATOM 850 C C . GLU A 1 105 ? 0.591 -4.457 9.510 1.00 93.25 105 GLU A C 1
ATOM 852 O O . GLU A 1 105 ? -0.436 -4.967 9.052 1.00 93.25 105 GLU A O 1
ATOM 857 N N . ARG A 1 106 ? 0.638 -3.959 10.754 1.00 92.25 106 ARG A N 1
ATOM 858 C CA . ARG A 1 106 ? -0.534 -3.932 11.644 1.00 92.25 106 ARG A CA 1
ATOM 859 C C . ARG A 1 106 ? -1.645 -3.044 11.095 1.00 92.25 106 ARG A C 1
ATOM 861 O O . ARG A 1 106 ? -2.795 -3.476 11.098 1.00 92.25 106 ARG A O 1
ATOM 868 N N . ALA A 1 107 ? -1.329 -1.856 10.580 1.00 95.19 107 ALA A N 1
ATOM 869 C CA . ALA A 1 107 ? -2.322 -0.971 9.975 1.00 95.19 107 ALA A CA 1
ATOM 870 C C . ALA A 1 107 ? -3.072 -1.679 8.832 1.00 95.19 107 ALA A C 1
ATOM 872 O O . ALA A 1 107 ? -4.303 -1.745 8.840 1.00 95.19 107 ALA A O 1
ATOM 873 N N . LEU A 1 108 ? -2.334 -2.311 7.912 1.00 91.81 108 LEU A N 1
ATOM 874 C CA . LEU A 1 108 ? -2.893 -3.081 6.794 1.00 91.81 108 LEU A CA 1
ATOM 875 C C . LEU A 1 108 ? -3.645 -4.345 7.241 1.00 91.81 108 LEU A C 1
ATOM 877 O O . LEU A 1 108 ? -4.558 -4.809 6.553 1.00 91.81 108 LEU A O 1
ATOM 881 N N . ALA A 1 109 ? -3.308 -4.913 8.402 1.00 88.00 109 ALA A N 1
ATOM 882 C CA . ALA A 1 109 ? -4.072 -6.019 8.969 1.00 88.00 109 ALA A CA 1
ATOM 883 C C . ALA A 1 109 ? -5.501 -5.590 9.353 1.00 88.00 109 ALA A C 1
ATOM 885 O O . ALA A 1 109 ? -6.429 -6.391 9.168 1.00 88.00 109 ALA A O 1
ATOM 886 N N . PHE A 1 110 ? -5.678 -4.349 9.825 1.00 88.75 110 PHE A N 1
ATOM 887 C CA . PHE A 1 110 ? -6.983 -3.766 10.151 1.00 88.75 110 PHE A CA 1
ATOM 888 C C . PHE A 1 110 ? -7.728 -3.248 8.921 1.00 88.75 110 PHE A C 1
ATOM 890 O O . PHE A 1 110 ? -8.903 -3.576 8.751 1.00 88.75 110 PHE A O 1
ATOM 897 N N . ASP A 1 111 ? -7.068 -2.490 8.047 1.00 89.38 111 ASP A N 1
ATOM 898 C CA . ASP A 1 111 ? -7.661 -2.014 6.796 1.00 89.38 111 ASP A CA 1
ATOM 899 C C . ASP A 1 111 ? -6.669 -2.140 5.637 1.00 89.38 111 ASP A C 1
ATOM 901 O O . ASP A 1 111 ? -5.796 -1.302 5.426 1.00 89.38 111 ASP A O 1
ATOM 905 N N . TYR A 1 112 ? -6.828 -3.218 4.872 1.00 88.88 112 TYR A N 1
ATOM 906 C CA . TYR A 1 112 ? -6.008 -3.519 3.700 1.00 88.88 112 TYR A CA 1
ATOM 907 C C . TYR A 1 112 ? -6.372 -2.644 2.491 1.00 88.88 112 TYR A C 1
ATOM 909 O O . TYR A 1 112 ? -5.600 -2.504 1.556 1.00 88.88 112 TYR A O 1
ATOM 917 N N . SER A 1 113 ? -7.558 -2.029 2.478 1.00 89.00 113 SER A N 1
ATOM 918 C CA . SER A 1 113 ? -8.060 -1.314 1.295 1.00 89.00 113 SER A CA 1
ATOM 919 C C . SER A 1 113 ? -7.449 0.082 1.105 1.00 89.00 113 SER A C 1
ATOM 921 O O . SER A 1 113 ? -7.829 0.828 0.201 1.00 89.00 113 SER A O 1
ATOM 923 N N . VAL A 1 114 ? -6.491 0.459 1.954 1.00 93.00 114 VAL A N 1
ATOM 924 C CA . VAL A 1 114 ? -5.932 1.809 2.018 1.00 93.00 114 VAL A CA 1
ATOM 925 C C . VAL A 1 114 ? -4.693 1.918 1.134 1.00 93.00 114 VAL A C 1
ATOM 927 O O . VAL A 1 114 ? -3.565 1.741 1.588 1.00 93.00 114 VAL A O 1
ATOM 930 N N . SER A 1 115 ? -4.904 2.285 -0.134 1.00 94.94 115 SER A N 1
ATOM 931 C CA . SER A 1 115 ? -3.837 2.480 -1.137 1.00 94.94 115 SER A CA 1
ATOM 932 C C . SER A 1 115 ? -2.648 3.308 -0.617 1.00 94.94 115 SER A C 1
ATOM 934 O O . SER A 1 115 ? -1.492 2.935 -0.804 1.00 94.94 115 SER A O 1
ATOM 936 N N . ASN A 1 116 ? -2.914 4.400 0.111 1.00 97.06 116 ASN A N 1
ATOM 937 C CA . ASN A 1 116 ? -1.861 5.270 0.641 1.00 97.06 116 ASN A CA 1
ATOM 938 C C . ASN A 1 116 ? -0.941 4.568 1.660 1.00 97.06 116 ASN A C 1
ATOM 940 O O . ASN A 1 116 ? 0.245 4.872 1.728 1.00 97.06 116 ASN A O 1
ATOM 944 N N . THR A 1 117 ? -1.461 3.621 2.441 1.00 97.19 117 THR A N 1
ATOM 945 C CA . THR A 1 117 ? -0.665 2.870 3.424 1.00 97.19 117 THR A CA 1
ATOM 946 C C . THR A 1 117 ? 0.277 1.898 2.724 1.00 97.19 117 THR A C 1
ATOM 948 O O . THR A 1 117 ? 1.452 1.830 3.078 1.00 97.19 117 THR A O 1
ATOM 951 N N . HIS A 1 118 ? -0.196 1.230 1.667 1.00 96.81 118 HIS A N 1
ATOM 952 C CA . HIS A 1 118 ? 0.654 0.434 0.781 1.00 96.81 118 HIS A CA 1
ATOM 953 C C . HIS A 1 118 ? 1.749 1.281 0.112 1.00 96.81 118 HIS A C 1
ATOM 955 O O . HIS A 1 118 ? 2.907 0.871 0.080 1.00 96.81 118 HIS A O 1
ATOM 961 N N . TYR A 1 119 ? 1.419 2.492 -0.355 1.00 98.12 119 TYR A N 1
ATOM 962 C CA . TYR A 1 119 ? 2.399 3.433 -0.911 1.00 98.12 119 TYR A CA 1
ATOM 963 C C . TYR A 1 119 ? 3.485 3.821 0.107 1.00 98.12 119 TYR A C 1
ATOM 965 O O . TYR A 1 119 ? 4.673 3.741 -0.206 1.00 98.12 119 TYR A O 1
ATOM 973 N N . ILE A 1 120 ? 3.096 4.200 1.332 1.00 98.06 120 ILE A N 1
ATOM 974 C CA . ILE A 1 120 ? 4.047 4.533 2.404 1.00 98.06 120 ILE A CA 1
ATOM 975 C C . ILE A 1 120 ? 4.942 3.327 2.698 1.00 98.06 120 ILE A C 1
ATOM 977 O O . ILE A 1 120 ? 6.162 3.468 2.749 1.00 98.06 120 ILE A O 1
ATOM 981 N N . TYR A 1 121 ? 4.354 2.135 2.817 1.00 97.94 121 TYR A N 1
ATOM 982 C CA . TYR A 1 121 ? 5.105 0.914 3.084 1.00 97.94 121 TYR A CA 1
ATOM 983 C C . TYR A 1 121 ? 6.117 0.611 1.982 1.00 97.94 121 TYR A C 1
ATOM 985 O O . TYR A 1 121 ? 7.296 0.383 2.256 1.00 97.94 121 TYR A O 1
ATOM 993 N N . ALA A 1 122 ? 5.693 0.697 0.725 1.00 98.00 122 ALA A N 1
ATOM 994 C CA . ALA A 1 122 ? 6.574 0.511 -0.409 1.00 98.00 122 ALA A CA 1
ATOM 995 C C . ALA A 1 122 ? 7.738 1.511 -0.438 1.00 98.00 122 ALA A C 1
ATOM 997 O O . ALA A 1 122 ? 8.875 1.131 -0.718 1.00 98.00 122 ALA A O 1
ATOM 998 N N . ASN A 1 123 ? 7.466 2.781 -0.137 1.00 97.88 123 ASN A N 1
ATOM 999 C CA . ASN A 1 123 ? 8.478 3.830 -0.126 1.00 97.88 123 ASN A CA 1
ATOM 1000 C C . ASN A 1 123 ? 9.535 3.594 0.967 1.00 97.88 123 ASN A C 1
ATOM 1002 O O . ASN A 1 123 ? 10.729 3.753 0.713 1.00 97.88 123 ASN A O 1
ATOM 1006 N N . GLU A 1 124 ? 9.123 3.160 2.159 1.00 97.62 124 GLU A N 1
ATOM 1007 C CA . GLU A 1 124 ? 10.061 2.828 3.239 1.00 97.62 124 GLU A CA 1
ATOM 1008 C C . GLU A 1 124 ? 10.871 1.562 2.935 1.00 97.62 124 GLU A C 1
ATOM 1010 O O . GLU A 1 124 ? 12.091 1.550 3.114 1.00 97.62 124 GLU A O 1
ATOM 1015 N N . LEU A 1 125 ? 10.244 0.532 2.357 1.00 97.00 125 LEU A N 1
ATOM 1016 C CA . LEU A 1 125 ? 10.955 -0.653 1.862 1.00 97.00 125 LEU A CA 1
ATOM 1017 C C . LEU A 1 125 ? 11.997 -0.287 0.794 1.00 97.00 125 LEU A C 1
ATOM 1019 O O . LEU A 1 125 ? 13.118 -0.798 0.821 1.00 97.00 125 LEU A O 1
ATOM 1023 N N . LEU A 1 126 ? 11.665 0.633 -0.119 1.00 97.31 126 LEU A N 1
ATOM 1024 C CA . LEU A 1 126 ? 12.592 1.124 -1.140 1.00 97.31 126 LEU A CA 1
ATOM 1025 C C . LEU A 1 126 ? 13.795 1.846 -0.517 1.00 97.31 126 LEU A C 1
ATOM 1027 O O . LEU A 1 126 ? 14.926 1.615 -0.951 1.00 97.31 126 LEU A O 1
ATOM 1031 N N . LYS A 1 127 ? 13.574 2.696 0.495 1.00 95.62 127 LYS A N 1
ATOM 1032 C CA . LYS A 1 127 ? 14.657 3.370 1.237 1.00 95.62 127 LYS A CA 1
ATOM 1033 C C . LYS A 1 127 ? 15.583 2.370 1.932 1.00 95.62 127 LYS A C 1
ATOM 1035 O O . LYS A 1 127 ? 16.784 2.605 1.992 1.00 95.62 127 LYS A O 1
ATOM 1040 N N . MET A 1 128 ? 15.042 1.243 2.393 1.00 95.31 128 MET A N 1
ATOM 1041 C CA . MET A 1 128 ? 15.804 0.143 2.995 1.00 95.31 128 MET A CA 1
ATOM 1042 C C . MET A 1 128 ? 16.453 -0.805 1.970 1.00 95.31 128 MET A C 1
ATOM 1044 O O . MET A 1 128 ? 17.099 -1.773 2.359 1.00 95.31 128 MET A O 1
ATOM 1048 N N . GLY A 1 129 ? 16.279 -0.571 0.664 1.00 95.19 129 GLY A N 1
ATOM 1049 C CA . GLY A 1 129 ? 16.819 -1.439 -0.390 1.00 95.19 129 GLY A CA 1
ATOM 1050 C C . GLY A 1 129 ? 16.060 -2.759 -0.578 1.00 95.19 129 GLY A C 1
ATOM 1051 O O . GLY A 1 129 ? 16.492 -3.613 -1.349 1.00 95.19 129 GLY A O 1
ATOM 1052 N N . MET A 1 130 ? 14.905 -2.932 0.070 1.00 94.81 130 MET A N 1
ATOM 1053 C CA . MET A 1 130 ? 14.057 -4.123 -0.036 1.00 94.81 130 MET A CA 1
ATOM 1054 C C . MET A 1 130 ? 13.175 -4.054 -1.294 1.00 94.81 130 MET A C 1
ATOM 1056 O O . MET A 1 130 ? 11.952 -3.923 -1.220 1.00 94.81 130 MET A O 1
ATOM 1060 N N . LEU A 1 131 ? 13.810 -4.115 -2.469 1.00 94.81 131 LEU A N 1
ATOM 1061 C CA . LEU A 1 131 ? 13.187 -3.797 -3.761 1.00 94.81 131 LEU A CA 1
ATOM 1062 C C . LEU A 1 131 ? 11.979 -4.679 -4.117 1.00 94.81 131 LEU A C 1
ATOM 1064 O O . LEU A 1 131 ? 10.984 -4.163 -4.616 1.00 94.81 131 LEU A O 1
ATOM 1068 N N . GLU A 1 132 ? 12.031 -5.989 -3.859 1.00 90.69 132 GLU A N 1
ATOM 1069 C CA . GLU A 1 132 ? 10.921 -6.903 -4.185 1.00 90.69 132 GLU A CA 1
ATOM 1070 C C . GLU A 1 132 ? 9.682 -6.637 -3.314 1.00 90.69 132 GLU A C 1
ATOM 1072 O O . GLU A 1 132 ? 8.553 -6.642 -3.805 1.00 90.69 132 GLU A O 1
ATOM 1077 N N . GLY A 1 133 ? 9.890 -6.348 -2.024 1.00 91.31 133 GLY A N 1
ATOM 1078 C CA . GLY A 1 133 ? 8.817 -5.949 -1.116 1.00 91.31 133 GLY A CA 1
ATOM 1079 C C . GLY A 1 133 ? 8.213 -4.606 -1.522 1.00 91.31 133 GLY A C 1
ATOM 1080 O O . GLY A 1 133 ? 6.993 -4.488 -1.622 1.00 91.31 133 GLY A O 1
ATOM 1081 N N . ALA A 1 134 ? 9.066 -3.623 -1.832 1.00 96.56 134 ALA A N 1
ATOM 1082 C CA . ALA A 1 134 ? 8.635 -2.319 -2.325 1.00 96.56 134 ALA A CA 1
ATOM 1083 C C . ALA A 1 134 ? 7.813 -2.439 -3.614 1.00 96.56 134 ALA A C 1
ATOM 1085 O O . ALA A 1 134 ? 6.787 -1.773 -3.761 1.00 96.56 134 ALA A O 1
ATOM 1086 N N . LEU A 1 135 ? 8.241 -3.314 -4.532 1.00 95.62 135 LEU A N 1
ATOM 1087 C CA . LEU A 1 135 ? 7.527 -3.580 -5.773 1.00 95.62 135 LEU A CA 1
ATOM 1088 C C . LEU A 1 135 ? 6.128 -4.130 -5.494 1.00 95.62 135 LEU A C 1
ATOM 1090 O O . LEU A 1 135 ? 5.150 -3.581 -5.996 1.00 95.62 135 LEU A O 1
ATOM 1094 N N . ARG A 1 136 ? 6.027 -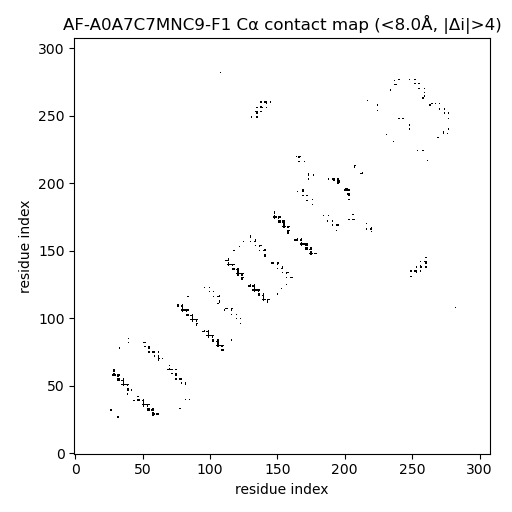5.177 -4.666 1.00 92.44 136 ARG A N 1
ATOM 1095 C CA . ARG A 1 136 ? 4.741 -5.780 -4.296 1.00 92.44 136 ARG A CA 1
ATOM 1096 C C . ARG A 1 136 ? 3.785 -4.738 -3.712 1.00 92.44 136 ARG A C 1
ATOM 1098 O O . ARG A 1 136 ? 2.681 -4.588 -4.217 1.00 92.44 136 ARG A O 1
ATOM 1105 N N . GLU A 1 137 ? 4.206 -4.018 -2.674 1.00 94.31 137 GLU A N 1
ATOM 1106 C CA . GLU A 1 137 ? 3.339 -3.046 -1.995 1.00 94.31 137 GLU A CA 1
ATOM 1107 C C . GLU A 1 137 ? 2.959 -1.872 -2.920 1.00 94.31 137 GLU A C 1
ATOM 1109 O O . GLU A 1 137 ? 1.826 -1.400 -2.887 1.00 94.31 137 GLU A O 1
ATOM 1114 N N . SER A 1 138 ? 3.847 -1.446 -3.826 1.00 97.25 138 SER A N 1
ATOM 1115 C CA . SER A 1 138 ? 3.512 -0.414 -4.822 1.00 97.25 138 SER A CA 1
ATOM 1116 C C . SER A 1 138 ? 2.475 -0.894 -5.838 1.00 97.25 138 SER A C 1
ATOM 1118 O O . SER A 1 138 ? 1.587 -0.133 -6.217 1.00 97.25 138 SER A O 1
ATOM 1120 N N . LEU A 1 139 ? 2.572 -2.147 -6.292 1.00 94.25 139 LEU A N 1
ATOM 1121 C CA . LEU A 1 139 ? 1.589 -2.723 -7.209 1.00 94.25 139 LEU A CA 1
ATOM 1122 C C . LEU A 1 139 ? 0.221 -2.874 -6.530 1.00 94.25 139 LEU A C 1
ATOM 1124 O O . LEU A 1 139 ? -0.795 -2.584 -7.157 1.00 94.25 139 LEU A O 1
ATOM 1128 N N . GLU A 1 140 ? 0.189 -3.248 -5.247 1.00 89.69 140 GLU A N 1
ATOM 1129 C CA . GLU A 1 140 ? -1.050 -3.264 -4.457 1.00 89.69 140 GLU A CA 1
ATOM 1130 C C . GLU A 1 140 ? -1.656 -1.864 -4.335 1.00 89.69 140 GLU A C 1
ATOM 1132 O O . GLU A 1 140 ? -2.834 -1.669 -4.648 1.00 89.69 140 GLU A O 1
ATOM 1137 N N . ALA A 1 141 ? -0.841 -0.862 -3.983 1.00 94.75 141 ALA A N 1
ATOM 1138 C CA . ALA A 1 141 ? -1.274 0.532 -3.932 1.00 94.75 141 ALA A CA 1
ATOM 1139 C C . ALA A 1 141 ? -1.890 0.985 -5.266 1.00 94.75 141 ALA A C 1
ATOM 1141 O O . ALA A 1 141 ? -2.939 1.640 -5.261 1.00 94.75 141 ALA A O 1
ATOM 1142 N N . LEU A 1 142 ? -1.271 0.608 -6.393 1.00 94.50 142 LEU A N 1
ATOM 1143 C CA . LEU A 1 142 ? -1.754 0.942 -7.730 1.00 94.50 142 LEU A CA 1
ATOM 1144 C C . LEU A 1 142 ? -3.049 0.200 -8.069 1.00 94.50 142 LEU A C 1
ATOM 1146 O O . LEU A 1 142 ? -3.948 0.800 -8.644 1.00 94.50 142 LEU A O 1
ATOM 1150 N N . SER A 1 143 ? -3.183 -1.071 -7.687 1.00 88.56 143 SER A N 1
ATOM 1151 C CA . SER A 1 143 ? -4.412 -1.839 -7.928 1.00 88.56 143 SER A CA 1
ATOM 1152 C C . SER A 1 143 ? -5.628 -1.221 -7.224 1.00 88.56 143 SER A C 1
ATOM 1154 O O . SER A 1 143 ? -6.724 -1.184 -7.782 1.00 88.56 143 SER A O 1
ATOM 1156 N N . LEU A 1 144 ? -5.415 -0.667 -6.024 1.00 87.75 144 LEU A N 1
ATOM 1157 C CA . LEU A 1 144 ? -6.433 0.028 -5.236 1.00 87.75 144 LEU A CA 1
ATOM 1158 C C . LEU A 1 144 ? -6.721 1.441 -5.770 1.00 87.75 144 LEU A C 1
ATOM 1160 O O . LEU A 1 144 ? -7.845 1.928 -5.649 1.00 87.75 144 LEU A O 1
ATOM 1164 N N . LYS A 1 145 ? -5.719 2.112 -6.356 1.00 92.31 145 LYS A N 1
ATOM 1165 C CA . LYS A 1 145 ? -5.843 3.451 -6.956 1.00 92.31 145 LYS A CA 1
ATOM 1166 C C . LYS A 1 145 ? -5.095 3.523 -8.305 1.00 92.31 145 LYS A C 1
ATOM 1168 O O . LYS A 1 145 ? -3.986 4.060 -8.352 1.00 92.31 145 LYS A O 1
ATOM 1173 N N . PRO A 1 146 ? -5.711 3.060 -9.416 1.00 89.19 146 PRO A N 1
ATOM 1174 C CA . PRO A 1 146 ? -5.040 2.875 -10.718 1.00 89.19 146 PRO A CA 1
ATOM 1175 C C . PRO A 1 146 ? -4.436 4.134 -11.355 1.00 89.19 146 PRO A C 1
ATOM 1177 O O . PRO A 1 146 ? -3.554 4.050 -12.209 1.00 89.19 146 PRO A O 1
ATOM 1180 N N . HIS A 1 147 ? -4.888 5.312 -10.928 1.00 89.06 147 HIS A N 1
ATOM 1181 C CA . HIS A 1 147 ? -4.465 6.610 -11.453 1.00 89.06 147 HIS A CA 1
ATOM 1182 C C . HIS A 1 147 ? -3.662 7.423 -10.420 1.00 89.06 147 HIS A C 1
ATOM 1184 O O . HIS A 1 147 ? -3.804 8.636 -10.338 1.00 89.06 147 HIS A O 1
ATOM 1190 N N . SER A 1 148 ? -2.872 6.774 -9.555 1.00 91.81 148 SER A N 1
ATOM 1191 C CA . SER A 1 148 ? -1.973 7.496 -8.639 1.00 91.81 148 SER A CA 1
ATOM 1192 C C . SER A 1 148 ? -0.614 7.761 -9.279 1.00 91.81 148 SER A C 1
ATOM 1194 O O . SER A 1 148 ? 0.172 6.841 -9.504 1.00 91.81 148 SER A O 1
ATOM 1196 N N . ASN A 1 149 ? -0.309 9.036 -9.501 1.00 90.62 149 ASN A N 1
ATOM 1197 C CA . ASN A 1 149 ? 0.955 9.486 -10.091 1.00 90.62 149 ASN A CA 1
ATOM 1198 C C . ASN A 1 149 ? 2.149 9.158 -9.210 1.00 90.62 149 ASN A C 1
ATOM 1200 O O . ASN A 1 149 ? 3.202 8.760 -9.702 1.00 90.62 149 ASN A O 1
ATOM 1204 N N . GLU A 1 150 ? 1.971 9.300 -7.901 1.00 93.12 150 GLU A N 1
ATOM 1205 C CA . GLU A 1 150 ? 2.991 9.031 -6.897 1.00 93.12 150 GLU A CA 1
ATOM 1206 C C . GLU A 1 150 ? 3.377 7.551 -6.908 1.00 93.12 150 GLU A C 1
ATOM 1208 O O . GLU A 1 150 ? 4.562 7.218 -6.880 1.00 93.12 150 GLU A O 1
ATOM 1213 N N . VAL A 1 151 ? 2.384 6.662 -7.016 1.00 95.75 151 VAL A N 1
ATOM 1214 C CA . VAL A 1 151 ? 2.611 5.215 -7.092 1.00 95.75 151 VAL A CA 1
ATOM 1215 C C . VAL A 1 151 ? 3.238 4.823 -8.431 1.00 95.75 151 VAL A C 1
ATOM 1217 O O . VAL A 1 151 ? 4.173 4.026 -8.452 1.00 95.75 151 VAL A O 1
ATOM 1220 N N . GLN A 1 152 ? 2.791 5.407 -9.546 1.00 94.81 152 GLN A N 1
ATOM 1221 C CA . GLN A 1 152 ? 3.396 5.182 -10.865 1.00 94.81 152 GLN A CA 1
ATOM 1222 C C . GLN A 1 152 ? 4.873 5.626 -10.889 1.00 94.81 152 GLN A C 1
ATOM 1224 O O . GLN A 1 152 ? 5.751 4.898 -11.356 1.00 94.81 152 GLN A O 1
ATOM 1229 N N . LEU A 1 153 ? 5.187 6.786 -10.305 1.00 93.75 153 LEU A N 1
ATOM 1230 C CA . LEU A 1 153 ? 6.561 7.272 -10.175 1.00 93.75 153 LEU A CA 1
ATOM 1231 C C . LEU A 1 153 ? 7.417 6.340 -9.306 1.00 93.75 153 LEU A C 1
ATOM 1233 O O . LEU A 1 153 ? 8.563 6.032 -9.660 1.00 93.75 153 LEU A O 1
ATOM 1237 N N . LEU A 1 154 ? 6.857 5.878 -8.185 1.00 95.81 154 LEU A N 1
ATOM 1238 C CA . LEU A 1 154 ? 7.507 4.934 -7.283 1.00 95.81 154 LEU A CA 1
ATOM 1239 C C . LEU A 1 154 ? 7.802 3.606 -7.993 1.00 95.81 154 LEU A C 1
ATOM 1241 O O . LEU A 1 154 ? 8.938 3.140 -7.945 1.00 95.81 154 LEU A O 1
ATOM 1245 N N . LEU A 1 155 ? 6.837 3.049 -8.730 1.00 96.44 155 LEU A N 1
ATOM 1246 C CA . LEU A 1 155 ? 7.010 1.819 -9.508 1.00 96.44 155 LEU A CA 1
ATOM 1247 C C . LEU A 1 155 ? 8.116 1.947 -10.548 1.00 96.44 155 LEU A C 1
ATOM 1249 O O . LEU A 1 155 ? 9.011 1.107 -10.580 1.00 96.44 155 LEU A O 1
ATOM 1253 N N . GLY A 1 156 ? 8.120 3.009 -11.358 1.00 95.06 156 GLY A N 1
ATOM 1254 C CA . GLY A 1 156 ? 9.194 3.203 -12.335 1.00 95.06 156 GLY A CA 1
ATOM 1255 C C . GLY A 1 156 ? 10.569 3.350 -11.668 1.00 95.06 156 GLY A C 1
ATOM 1256 O O . GLY A 1 156 ? 11.562 2.816 -12.161 1.00 95.06 156 GLY A O 1
ATOM 1257 N N . THR A 1 157 ? 10.623 3.980 -10.488 1.00 94.81 157 THR A N 1
ATOM 1258 C CA . THR A 1 157 ? 11.853 4.081 -9.684 1.00 94.81 157 THR A CA 1
ATOM 1259 C C . THR A 1 157 ? 12.310 2.711 -9.188 1.00 94.81 157 THR A C 1
ATOM 1261 O O . THR A 1 157 ? 13.490 2.384 -9.299 1.00 94.81 157 THR A O 1
ATOM 1264 N N . ILE A 1 158 ? 11.392 1.880 -8.695 1.00 96.44 158 ILE A N 1
ATOM 1265 C CA . ILE A 1 158 ? 11.681 0.515 -8.242 1.00 96.44 158 ILE A CA 1
ATOM 1266 C C . ILE A 1 158 ? 12.167 -0.348 -9.413 1.00 96.44 158 ILE A C 1
ATOM 1268 O O . ILE A 1 158 ? 13.223 -0.972 -9.313 1.00 96.44 158 ILE A O 1
ATOM 1272 N N . TYR A 1 159 ? 11.465 -0.327 -10.548 1.00 95.25 159 TYR A N 1
ATOM 1273 C CA . TYR A 1 159 ? 11.861 -1.073 -11.743 1.00 95.25 159 TYR A CA 1
ATOM 1274 C C . TYR A 1 159 ? 13.217 -0.639 -12.297 1.00 95.25 159 TYR A C 1
ATOM 1276 O O . TYR A 1 159 ? 13.965 -1.494 -12.752 1.00 95.25 159 TYR A O 1
ATOM 1284 N N . SER A 1 160 ? 13.586 0.643 -12.195 1.00 93.19 160 SER A N 1
ATOM 1285 C CA . SER A 1 160 ? 14.909 1.117 -12.634 1.00 93.19 160 SER A CA 1
ATOM 1286 C C . SER A 1 160 ? 16.075 0.569 -11.801 1.00 93.19 160 SER A C 1
ATOM 1288 O O . SER A 1 160 ? 17.223 0.640 -12.233 1.00 93.19 160 SER A O 1
ATOM 1290 N N . ARG A 1 161 ? 15.789 0.038 -10.604 1.00 94.75 161 ARG A N 1
ATOM 1291 C CA . ARG A 1 161 ? 16.775 -0.563 -9.691 1.00 94.75 161 ARG A CA 1
ATOM 1292 C C . ARG A 1 161 ? 16.768 -2.087 -9.724 1.00 94.75 161 ARG A C 1
ATOM 1294 O O . ARG A 1 161 ? 17.680 -2.708 -9.188 1.00 94.75 161 ARG A O 1
ATOM 1301 N N . LEU A 1 162 ? 15.739 -2.690 -10.308 1.00 91.19 162 LEU A N 1
ATOM 1302 C CA . LEU A 1 162 ? 15.613 -4.134 -10.430 1.00 91.19 162 LEU A CA 1
ATOM 1303 C C . LEU A 1 162 ? 16.099 -4.598 -11.811 1.00 91.19 162 LEU A C 1
ATOM 1305 O O . LEU A 1 162 ? 15.983 -3.855 -12.783 1.00 91.19 162 LEU A O 1
ATOM 1309 N N . PRO A 1 163 ? 16.553 -5.854 -11.948 1.00 87.25 163 PRO A N 1
ATOM 1310 C CA . PRO A 1 163 ? 16.935 -6.434 -13.236 1.00 87.25 163 PRO A CA 1
ATOM 1311 C C . PRO A 1 163 ? 15.707 -6.847 -14.078 1.00 87.25 163 PRO A C 1
ATOM 1313 O O . PRO A 1 163 ? 15.713 -7.888 -14.732 1.00 87.25 163 PRO A O 1
ATOM 1316 N N . TYR A 1 164 ? 14.621 -6.070 -14.029 1.00 82.94 164 TYR A N 1
ATOM 1317 C CA . TYR A 1 164 ? 13.441 -6.280 -14.866 1.00 82.94 164 TYR A CA 1
ATOM 1318 C C . TYR A 1 164 ? 13.617 -5.612 -16.228 1.00 82.94 164 TYR A C 1
ATOM 1320 O O . TYR A 1 164 ? 14.510 -4.797 -16.455 1.00 82.94 164 TYR A O 1
ATOM 1328 N N . SER A 1 165 ? 12.713 -5.952 -17.143 1.00 81.69 165 SER A N 1
ATOM 1329 C CA . SER A 1 165 ? 12.643 -5.320 -18.451 1.00 81.69 165 SER A CA 1
ATOM 1330 C C . SER A 1 165 ? 12.553 -3.787 -18.329 1.00 81.69 165 SER A C 1
ATOM 1332 O O . SER A 1 165 ? 11.654 -3.292 -17.640 1.00 81.69 165 SER A O 1
ATOM 1334 N N . PRO A 1 166 ? 13.410 -3.018 -19.028 1.00 86.62 166 PRO A N 1
ATOM 1335 C CA . PRO A 1 166 ? 13.379 -1.554 -18.994 1.00 86.62 166 PRO A CA 1
ATOM 1336 C C . PRO A 1 166 ? 12.064 -0.974 -19.545 1.00 86.62 166 PRO A C 1
ATOM 1338 O O . PRO A 1 166 ? 11.735 0.179 -19.268 1.00 86.62 166 PRO A O 1
ATOM 1341 N N . TYR A 1 167 ? 11.258 -1.777 -20.250 1.00 89.50 167 TYR A N 1
ATOM 1342 C CA . TYR A 1 167 ? 9.905 -1.405 -20.667 1.00 89.50 167 TYR A CA 1
ATOM 1343 C C . TYR A 1 167 ? 8.965 -1.133 -19.480 1.00 89.50 167 TYR A C 1
ATOM 1345 O O . TYR A 1 167 ? 8.085 -0.286 -19.605 1.00 89.50 167 TYR A O 1
ATOM 1353 N N . TRP A 1 168 ? 9.171 -1.763 -18.313 1.00 91.62 168 TRP A N 1
ATOM 1354 C CA . TRP A 1 168 ? 8.393 -1.456 -17.103 1.00 91.62 168 TRP A CA 1
ATOM 1355 C C . TRP A 1 168 ? 8.674 -0.042 -16.586 1.00 91.62 168 TRP A C 1
ATOM 1357 O O . TRP A 1 168 ? 7.757 0.658 -16.157 1.00 91.62 168 TRP A O 1
ATOM 1367 N N . VAL A 1 169 ? 9.931 0.403 -16.669 1.00 92.69 169 VAL A N 1
ATOM 1368 C CA . VAL A 1 169 ? 10.328 1.768 -16.294 1.00 92.69 169 VAL A CA 1
ATOM 1369 C C . VAL A 1 169 ? 9.623 2.781 -17.188 1.00 92.69 169 VAL A C 1
ATOM 1371 O O . VAL A 1 169 ? 8.997 3.712 -16.686 1.00 92.69 169 VAL A O 1
ATOM 1374 N N . VAL A 1 170 ? 9.685 2.560 -18.506 1.00 90.38 170 VAL A N 1
ATOM 1375 C CA . VAL A 1 170 ? 9.023 3.411 -19.504 1.00 90.38 170 VAL A CA 1
ATOM 1376 C C . VAL A 1 170 ? 7.518 3.457 -19.258 1.00 90.38 170 VAL A C 1
ATOM 1378 O O . VAL A 1 170 ? 6.959 4.543 -19.143 1.00 90.38 170 VAL A O 1
ATOM 1381 N N . PHE A 1 171 ? 6.882 2.292 -19.099 1.00 90.25 171 PHE A N 1
ATOM 1382 C CA . PHE A 1 171 ? 5.447 2.185 -18.848 1.00 90.25 171 PHE A CA 1
ATOM 1383 C C . PHE A 1 171 ? 5.020 3.037 -17.645 1.00 90.25 171 PHE A C 1
ATOM 1385 O O . PHE A 1 171 ? 4.171 3.913 -17.781 1.00 90.25 171 PHE A O 1
ATOM 1392 N N . HIS A 1 172 ? 5.642 2.839 -16.482 1.00 92.06 172 HIS A N 1
ATOM 1393 C CA . HIS A 1 172 ? 5.223 3.502 -15.248 1.00 92.06 172 HIS A CA 1
ATOM 1394 C C . HIS A 1 172 ? 5.578 4.995 -15.193 1.00 92.06 172 HIS A C 1
ATOM 1396 O O . HIS A 1 172 ? 4.743 5.813 -14.801 1.00 92.06 172 HIS A O 1
ATOM 1402 N N . TRP A 1 173 ? 6.783 5.393 -15.617 1.00 91.50 173 TRP A N 1
ATOM 1403 C CA . TRP A 1 173 ? 7.156 6.813 -15.628 1.00 91.50 173 TRP A CA 1
ATOM 1404 C C . TRP A 1 173 ? 6.342 7.634 -16.625 1.00 91.50 173 TRP A C 1
ATOM 1406 O O . TRP A 1 173 ? 6.070 8.804 -16.358 1.00 91.50 173 TRP A O 1
ATOM 1416 N N . GLU A 1 174 ? 5.892 7.043 -17.729 1.00 86.81 174 GLU A N 1
ATOM 1417 C CA . GLU A 1 174 ? 4.983 7.735 -18.642 1.00 86.81 174 GLU A CA 1
ATOM 1418 C C . GLU A 1 174 ? 3.579 7.899 -18.093 1.00 86.81 174 GLU A C 1
ATOM 1420 O O . GLU A 1 174 ? 3.030 8.998 -18.184 1.00 86.81 174 GLU A O 1
ATOM 1425 N N . GLN A 1 175 ? 3.023 6.854 -17.472 1.00 87.00 175 GLN A N 1
ATOM 1426 C CA . GLN A 1 175 ? 1.735 6.970 -16.785 1.00 87.00 175 GLN A CA 1
ATOM 1427 C C . GLN A 1 175 ? 1.780 8.074 -15.716 1.00 87.00 175 GLN A C 1
ATOM 1429 O O . GLN A 1 175 ? 0.834 8.853 -15.605 1.00 87.00 175 GLN A O 1
ATOM 1434 N N . ALA A 1 176 ? 2.894 8.192 -14.982 1.00 88.56 176 ALA A N 1
ATOM 1435 C CA . ALA A 1 176 ? 3.097 9.263 -14.009 1.00 88.56 176 ALA A CA 1
ATOM 1436 C C . ALA A 1 176 ? 3.158 10.654 -14.668 1.00 88.56 176 ALA A C 1
ATOM 1438 O O . ALA A 1 176 ? 2.481 11.579 -14.224 1.00 88.56 176 ALA A O 1
ATOM 1439 N N . LEU A 1 177 ? 3.951 10.821 -15.733 1.00 82.94 177 LEU A N 1
ATOM 1440 C CA . LEU A 1 177 ? 4.131 12.113 -16.409 1.00 82.94 177 LEU A CA 1
ATOM 1441 C C . LEU A 1 177 ? 2.863 12.612 -17.106 1.00 82.94 177 LEU A C 1
ATOM 1443 O O . LEU A 1 177 ? 2.618 13.815 -17.120 1.00 82.94 177 LEU A O 1
ATOM 1447 N N . GLN A 1 178 ? 2.053 11.715 -17.669 1.00 77.00 178 GLN A N 1
ATOM 1448 C CA . GLN A 1 178 ? 0.843 12.081 -18.406 1.00 77.00 178 GLN A CA 1
ATOM 1449 C C . GLN A 1 178 ? -0.179 12.832 -17.542 1.00 77.00 178 GLN A C 1
ATOM 1451 O O . GLN A 1 178 ? -0.887 13.712 -18.025 1.00 77.00 178 GLN A O 1
ATOM 1456 N N . GLN A 1 179 ? -0.263 12.474 -16.267 1.00 70.25 179 GLN A N 1
ATOM 1457 C CA . GLN A 1 179 ? -1.236 13.027 -15.329 1.00 70.25 179 GLN A CA 1
ATOM 1458 C C . GLN A 1 179 ? -0.682 14.229 -14.545 1.00 70.25 179 GLN A C 1
ATOM 1460 O O . GLN A 1 179 ? -1.429 14.924 -13.857 1.00 70.25 179 GLN A O 1
ATOM 1465 N N . LEU A 1 180 ? 0.618 14.503 -14.666 1.00 69.00 180 LEU A N 1
ATOM 1466 C CA . LEU A 1 180 ? 1.280 15.680 -14.112 1.00 69.00 180 LEU A CA 1
ATOM 1467 C C . LEU A 1 180 ? 1.262 16.797 -15.167 1.00 69.00 180 LEU A C 1
ATOM 1469 O O . LEU A 1 180 ? 2.258 17.075 -15.837 1.00 69.00 180 LEU A O 1
ATOM 1473 N N . ILE A 1 181 ? 0.100 17.431 -15.350 1.00 54.72 181 ILE A N 1
ATOM 1474 C CA . ILE A 1 181 ? -0.045 18.596 -16.234 1.00 54.72 181 ILE A CA 1
ATOM 1475 C C . ILE A 1 181 ? 0.827 19.737 -15.680 1.00 54.72 181 ILE A C 1
ATOM 1477 O O . ILE A 1 181 ? 0.561 20.256 -14.601 1.00 54.72 181 ILE A O 1
ATOM 1481 N N . GLY A 1 182 ? 1.859 20.144 -16.428 1.00 54.97 182 GLY A N 1
ATOM 1482 C CA . GLY A 1 182 ? 2.678 21.324 -16.118 1.00 54.97 182 GLY A CA 1
ATOM 1483 C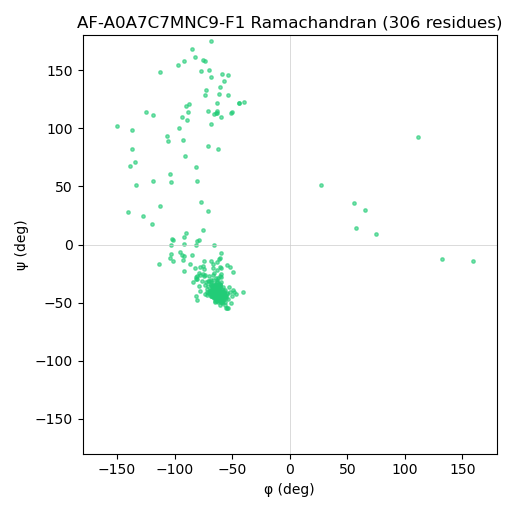 C . GLY A 1 182 ? 4.120 21.023 -15.690 1.00 54.97 182 GLY A C 1
ATOM 1484 O O . GLY A 1 182 ? 4.425 20.847 -14.518 1.00 54.97 182 GLY A O 1
ATOM 1485 N N . LEU A 1 183 ? 5.032 21.025 -16.668 1.00 52.72 183 LEU A N 1
ATOM 1486 C CA . LEU A 1 183 ? 6.434 21.486 -16.603 1.00 52.72 183 LEU A CA 1
ATOM 1487 C C . LEU A 1 183 ? 7.199 21.453 -15.250 1.00 52.72 183 LEU A C 1
ATOM 1489 O O . LEU A 1 183 ? 7.838 22.446 -14.919 1.00 52.72 183 LEU A O 1
ATOM 1493 N N . LYS A 1 184 ? 7.261 20.352 -14.483 1.00 61.84 184 LYS A N 1
ATOM 1494 C CA . LYS A 1 184 ? 8.219 20.268 -13.344 1.00 61.84 184 LYS A CA 1
ATOM 1495 C C . LYS A 1 184 ? 8.930 18.931 -13.119 1.00 61.84 184 LYS A C 1
ATOM 1497 O O . LYS A 1 184 ? 9.417 18.673 -12.027 1.00 61.84 184 LYS A O 1
ATOM 1502 N N . HIS A 1 185 ? 9.141 18.132 -14.165 1.00 70.12 185 HIS A N 1
ATOM 1503 C CA . HIS A 1 185 ? 10.016 16.951 -14.066 1.00 70.12 185 HIS A CA 1
ATOM 1504 C C . HIS A 1 185 ? 10.998 16.836 -15.236 1.00 70.12 185 HIS A C 1
ATOM 1506 O O . HIS A 1 185 ? 11.111 15.788 -15.867 1.00 70.12 185 HIS A O 1
ATOM 1512 N N . LYS A 1 186 ? 11.738 17.921 -15.520 1.00 77.25 186 LYS A N 1
ATOM 1513 C CA . LYS A 1 186 ? 12.749 17.974 -16.595 1.00 77.25 186 LYS A CA 1
ATOM 1514 C C . LYS A 1 186 ? 13.723 16.793 -16.521 1.00 77.25 186 LYS A C 1
ATOM 1516 O O . LYS A 1 186 ? 13.959 16.151 -17.536 1.00 77.25 186 LYS A O 1
ATOM 1521 N N . THR A 1 187 ? 14.209 16.459 -15.327 1.00 83.31 187 THR A N 1
ATOM 1522 C CA . THR A 1 187 ? 15.144 15.343 -15.115 1.00 83.31 187 THR A CA 1
ATOM 1523 C C . THR A 1 187 ? 14.520 13.984 -15.432 1.00 83.31 187 THR A C 1
ATOM 1525 O O . THR A 1 187 ? 15.136 13.179 -16.128 1.00 83.31 187 THR A O 1
ATOM 1528 N N . LEU A 1 188 ? 13.290 13.727 -14.968 1.00 85.06 188 LEU A N 1
ATOM 1529 C CA . LEU A 1 188 ? 12.582 12.474 -15.254 1.00 85.06 188 LEU A CA 1
ATOM 1530 C C . LEU A 1 188 ? 12.296 12.346 -16.750 1.00 85.06 188 LEU A C 1
ATOM 1532 O O . LEU A 1 188 ? 12.584 11.313 -17.341 1.00 85.06 188 LEU A O 1
ATOM 1536 N N . SER A 1 189 ? 11.804 13.422 -17.368 1.00 83.88 189 SER A N 1
ATOM 1537 C CA . SER A 1 189 ? 11.533 13.486 -18.804 1.00 83.88 189 SER A CA 1
ATOM 1538 C C . SER A 1 189 ? 12.800 13.231 -19.627 1.00 83.88 189 SER A C 1
ATOM 1540 O O . SER A 1 189 ? 12.784 12.374 -20.502 1.00 83.88 189 SER A O 1
ATOM 1542 N N . GLN A 1 190 ? 13.924 13.877 -19.295 1.00 85.38 190 GLN A N 1
ATOM 1543 C CA . GLN A 1 190 ? 15.215 13.644 -19.955 1.00 85.38 190 GLN A CA 1
ATOM 1544 C C . GLN A 1 190 ? 15.704 12.200 -19.790 1.00 85.38 190 GLN A C 1
ATOM 1546 O O . GLN A 1 190 ? 16.189 11.591 -20.745 1.00 85.38 190 GLN A O 1
ATOM 1551 N N . THR A 1 191 ? 15.566 11.643 -18.584 1.00 88.31 191 THR A N 1
ATOM 1552 C CA . THR A 1 191 ? 15.958 10.257 -18.294 1.00 88.31 191 THR A CA 1
ATOM 1553 C C . THR A 1 191 ? 15.111 9.281 -19.105 1.00 88.31 191 THR A C 1
ATOM 1555 O O . THR A 1 191 ? 15.648 8.373 -19.736 1.00 88.31 191 THR A O 1
ATOM 1558 N N . LEU A 1 192 ? 13.800 9.506 -19.153 1.00 87.19 192 LEU A N 1
ATOM 1559 C CA . LEU A 1 192 ? 12.867 8.707 -19.930 1.00 87.19 192 LEU A CA 1
ATOM 1560 C C . LEU A 1 192 ? 13.165 8.782 -21.434 1.00 87.19 192 LEU A C 1
ATOM 1562 O O . LEU A 1 192 ? 13.204 7.740 -22.083 1.00 87.19 192 LEU A O 1
ATOM 1566 N N . THR A 1 193 ? 13.452 9.970 -21.984 1.00 85.62 193 THR A N 1
ATOM 1567 C CA . THR A 1 193 ? 13.886 10.118 -23.386 1.00 85.62 193 THR A CA 1
ATOM 1568 C C . THR A 1 193 ? 15.126 9.275 -23.666 1.00 85.62 193 THR A C 1
ATOM 1570 O O . THR A 1 193 ? 15.175 8.568 -24.671 1.00 85.62 193 THR A O 1
ATOM 1573 N N . ARG A 1 194 ? 16.119 9.293 -22.765 1.00 88.44 194 ARG A N 1
ATOM 1574 C CA . ARG A 1 194 ? 17.337 8.488 -22.923 1.00 88.44 194 ARG A CA 1
ATOM 1575 C C . ARG A 1 194 ? 17.023 6.993 -22.975 1.00 88.44 194 ARG A C 1
ATOM 1577 O O . ARG A 1 194 ? 17.527 6.311 -23.861 1.00 88.44 194 ARG A O 1
ATOM 1584 N N . ILE A 1 195 ? 16.192 6.502 -22.054 1.00 88.69 195 ILE A N 1
ATOM 1585 C CA . ILE A 1 195 ? 15.809 5.084 -21.994 1.00 88.69 195 ILE A CA 1
ATOM 1586 C C . ILE A 1 195 ? 15.018 4.689 -23.246 1.00 88.69 195 ILE A C 1
ATOM 1588 O O . ILE A 1 195 ? 15.328 3.677 -23.863 1.00 88.69 195 ILE A O 1
ATOM 1592 N N . ARG A 1 196 ? 14.047 5.501 -23.681 1.00 86.56 196 ARG A N 1
ATOM 1593 C CA . ARG A 1 196 ? 13.269 5.231 -24.903 1.00 86.56 196 ARG A CA 1
ATOM 1594 C C . ARG A 1 196 ? 14.148 5.146 -26.145 1.00 86.56 196 ARG A C 1
ATOM 1596 O O . ARG A 1 196 ? 14.016 4.190 -26.903 1.00 86.56 196 ARG A O 1
ATOM 1603 N N . ASN A 1 197 ? 15.096 6.070 -26.298 1.00 86.38 197 ASN A N 1
ATOM 1604 C CA . ASN A 1 197 ? 16.043 6.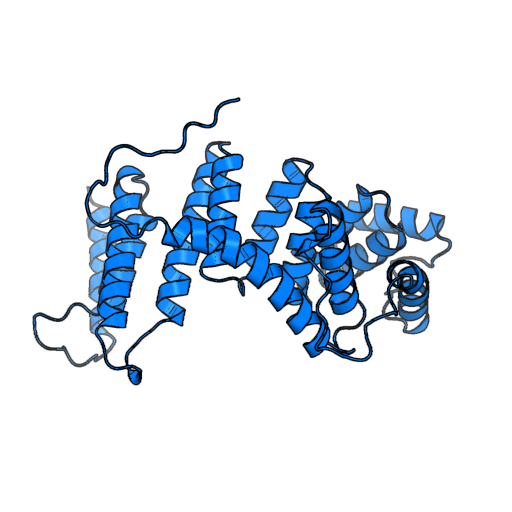050 -27.413 1.00 86.38 197 ASN A CA 1
ATOM 1605 C C . ASN A 1 197 ? 16.903 4.776 -27.408 1.00 86.38 197 ASN A C 1
ATOM 1607 O O . ASN A 1 197 ? 17.121 4.184 -28.460 1.00 86.38 197 ASN A O 1
ATOM 1611 N N . GLN A 1 198 ? 17.349 4.317 -26.232 1.00 88.94 198 GLN A N 1
ATOM 1612 C CA . GLN A 1 198 ? 18.091 3.055 -26.096 1.00 88.94 198 GLN A CA 1
ATOM 1613 C C . GLN A 1 198 ? 17.254 1.827 -26.481 1.00 88.94 198 GLN A C 1
ATOM 1615 O O . GLN A 1 198 ? 17.808 0.830 -26.936 1.00 88.94 198 GLN A O 1
ATOM 1620 N N . LEU A 1 199 ? 15.932 1.901 -26.320 1.00 86.69 199 LEU A N 1
ATOM 1621 C CA . LEU A 1 199 ? 14.989 0.835 -26.667 1.00 86.69 199 LEU A CA 1
ATOM 1622 C C . LEU A 1 199 ? 14.425 0.956 -28.093 1.00 86.69 199 LEU A C 1
ATOM 1624 O O . LEU A 1 199 ? 13.601 0.135 -28.490 1.00 86.69 199 LEU A O 1
ATOM 1628 N N . GLY A 1 200 ? 14.832 1.973 -28.863 1.00 84.69 200 GLY A N 1
ATOM 1629 C CA . GLY A 1 200 ? 14.288 2.230 -30.199 1.00 84.69 200 GLY A CA 1
ATOM 1630 C C . GLY A 1 200 ? 12.800 2.612 -30.194 1.00 84.69 200 GLY A C 1
ATOM 1631 O O . GLY A 1 200 ? 12.078 2.297 -31.143 1.00 84.69 200 GLY A O 1
ATOM 1632 N N . LEU A 1 201 ? 12.328 3.247 -29.116 1.00 81.88 201 LEU A N 1
ATOM 1633 C CA . LEU A 1 201 ? 10.984 3.821 -28.999 1.00 81.88 201 LEU A CA 1
ATOM 1634 C C . LEU A 1 201 ? 10.993 5.296 -29.443 1.00 81.88 201 LEU A C 1
ATOM 1636 O O . LEU A 1 201 ? 12.040 5.942 -29.439 1.00 81.88 201 LEU A O 1
ATOM 1640 N N . SER A 1 202 ? 9.835 5.836 -29.836 1.00 73.19 202 SER A N 1
ATOM 1641 C CA . SER A 1 202 ? 9.700 7.228 -30.307 1.00 73.19 202 SER A CA 1
ATOM 1642 C C . SER A 1 202 ? 9.917 8.265 -29.186 1.00 73.19 202 SER A C 1
ATOM 1644 O O . SER A 1 202 ? 10.061 7.903 -28.021 1.00 73.19 202 SER A O 1
ATOM 1646 N N . ASP A 1 203 ? 9.921 9.566 -29.493 1.00 66.25 203 ASP A N 1
ATOM 1647 C CA . ASP A 1 203 ? 10.091 10.633 -28.487 1.00 66.25 203 ASP A CA 1
ATOM 1648 C C . ASP A 1 203 ? 8.955 10.621 -27.428 1.00 66.25 203 ASP A C 1
ATOM 1650 O O . ASP A 1 203 ? 7.785 10.651 -27.812 1.00 66.25 203 ASP A O 1
ATOM 1654 N N . PRO A 1 204 ? 9.254 10.642 -26.108 1.00 60.19 204 PRO A N 1
ATOM 1655 C CA . PRO A 1 204 ? 8.246 10.670 -25.033 1.00 60.19 204 PRO A CA 1
ATOM 1656 C C . PRO A 1 204 ? 7.323 11.897 -25.028 1.00 60.19 204 PRO A C 1
ATOM 1658 O O . PRO A 1 204 ? 6.322 11.902 -24.314 1.00 60.19 204 PRO A O 1
ATOM 1661 N N . LYS A 1 205 ? 7.625 12.959 -25.789 1.00 58.47 205 LYS A N 1
ATOM 1662 C CA . LYS A 1 205 ? 6.666 14.055 -26.023 1.00 58.47 205 LYS A CA 1
ATOM 1663 C C . LYS A 1 205 ? 5.416 13.583 -26.767 1.00 58.47 205 LYS A C 1
ATOM 1665 O O . LYS A 1 205 ? 4.383 14.248 -26.701 1.00 58.47 205 LYS A O 1
ATOM 1670 N N . MET A 1 206 ? 5.502 12.464 -27.482 1.00 57.81 206 MET A N 1
ATOM 1671 C CA . MET A 1 206 ? 4.344 11.763 -28.014 1.00 57.81 206 MET A CA 1
ATOM 1672 C C . MET A 1 206 ? 3.878 10.746 -26.974 1.00 57.81 206 MET A C 1
ATOM 1674 O O . MET A 1 206 ? 4.629 9.869 -26.566 1.00 57.81 206 MET A O 1
ATOM 1678 N N . SER A 1 207 ? 2.638 10.898 -26.506 1.00 57.69 207 SER A N 1
ATOM 1679 C CA . SER A 1 207 ? 2.066 10.005 -25.496 1.00 57.69 207 SER A CA 1
ATOM 1680 C C . SER A 1 207 ? 2.019 8.559 -26.001 1.00 57.69 207 SER A C 1
ATOM 1682 O O . SER A 1 207 ? 1.505 8.314 -27.097 1.00 57.69 207 SER A O 1
ATOM 1684 N N . ILE A 1 208 ? 2.424 7.605 -25.150 1.00 59.41 208 ILE A N 1
ATOM 1685 C CA . ILE A 1 208 ? 2.166 6.167 -25.333 1.00 59.41 208 ILE A CA 1
ATOM 1686 C C . ILE A 1 208 ? 0.693 5.868 -25.639 1.00 59.41 208 ILE A C 1
ATOM 1688 O O . ILE A 1 208 ? 0.418 4.852 -26.257 1.00 59.41 208 ILE A O 1
ATOM 1692 N N . ASN A 1 209 ? -0.273 6.725 -25.277 1.00 56.22 209 ASN A N 1
ATOM 1693 C CA . ASN A 1 209 ? -1.689 6.498 -25.593 1.00 56.22 209 ASN A CA 1
ATOM 1694 C C . ASN A 1 209 ? -2.028 6.526 -27.093 1.00 56.22 209 ASN A C 1
ATOM 1696 O O . ASN A 1 209 ? -3.184 6.286 -27.445 1.00 56.22 209 ASN A O 1
ATOM 1700 N N . ARG A 1 210 ? -1.061 6.749 -27.992 1.00 60.06 210 ARG A N 1
ATOM 1701 C CA . ARG A 1 210 ? -1.188 6.195 -29.345 1.00 60.06 210 ARG A CA 1
ATOM 1702 C C . ARG A 1 210 ? -1.291 4.679 -29.212 1.00 60.06 210 ARG A C 1
ATOM 1704 O O . ARG A 1 210 ? -0.311 4.038 -28.842 1.00 60.06 210 ARG A O 1
ATOM 1711 N N . SER A 1 211 ? -2.477 4.131 -29.480 1.00 58.78 211 SER A N 1
ATOM 1712 C CA . SER A 1 211 ? -2.811 2.714 -29.274 1.00 58.78 211 SER A CA 1
ATOM 1713 C C . SER A 1 211 ? -1.682 1.768 -29.682 1.00 58.78 211 SER A C 1
ATOM 1715 O O . SER A 1 211 ? -1.365 0.851 -28.936 1.00 58.78 211 SER A O 1
ATOM 1717 N N . ASP A 1 212 ? -1.006 2.048 -30.793 1.00 68.19 212 ASP A N 1
ATOM 1718 C CA . ASP A 1 212 ? 0.038 1.194 -31.358 1.00 68.19 212 ASP A CA 1
ATOM 1719 C C . ASP A 1 212 ? 1.296 1.089 -30.477 1.00 68.19 212 ASP A C 1
ATOM 1721 O O . ASP A 1 212 ? 1.852 0.004 -30.326 1.00 68.19 212 ASP A O 1
ATOM 1725 N N . GLU A 1 213 ? 1.740 2.179 -29.840 1.00 71.44 213 GLU A N 1
ATOM 1726 C CA . GLU A 1 213 ? 2.925 2.154 -28.966 1.00 71.44 213 GLU A CA 1
ATOM 1727 C C . GLU A 1 213 ? 2.626 1.551 -27.599 1.00 71.44 213 GLU A C 1
ATOM 1729 O O . GLU A 1 213 ? 3.428 0.765 -27.087 1.00 71.44 213 GLU A O 1
ATOM 1734 N N . LYS A 1 214 ? 1.461 1.872 -27.021 1.00 75.88 214 LYS A N 1
ATOM 1735 C CA . LYS A 1 214 ? 0.986 1.218 -25.798 1.00 75.88 214 LYS A CA 1
ATOM 1736 C C . LYS A 1 214 ? 0.866 -0.280 -25.996 1.00 75.88 214 LYS A C 1
ATOM 1738 O O . LYS A 1 214 ? 1.390 -1.031 -25.177 1.00 75.88 214 LYS A O 1
ATOM 1743 N N . ASN A 1 215 ? 0.225 -0.701 -27.083 1.00 78.25 215 ASN A N 1
ATOM 1744 C CA . ASN A 1 215 ? 0.065 -2.111 -27.407 1.00 78.25 215 ASN A CA 1
ATOM 1745 C C . ASN A 1 215 ? 1.433 -2.766 -27.605 1.00 78.25 215 ASN A C 1
ATOM 1747 O O . ASN A 1 215 ? 1.701 -3.772 -26.965 1.00 78.25 215 ASN A O 1
ATOM 1751 N N . ARG A 1 216 ? 2.359 -2.129 -28.335 1.00 82.00 216 ARG A N 1
ATOM 1752 C CA . ARG A 1 216 ? 3.728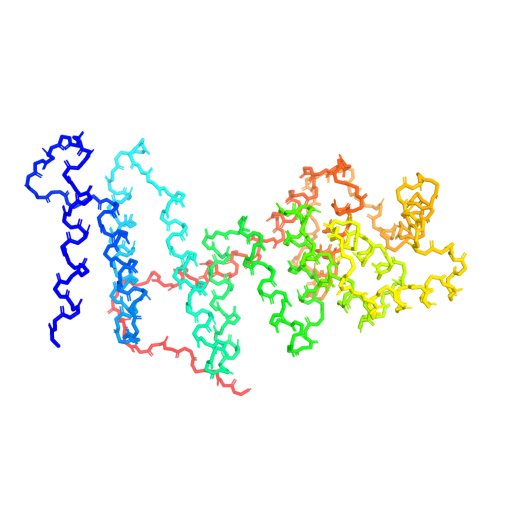 -2.639 -28.503 1.00 82.00 216 ARG A CA 1
ATOM 1753 C C . ARG A 1 216 ? 4.475 -2.813 -27.177 1.00 82.00 216 ARG A C 1
ATOM 1755 O O . ARG A 1 216 ? 5.157 -3.816 -26.994 1.00 82.00 216 ARG A O 1
ATOM 1762 N N . ILE A 1 217 ? 4.379 -1.862 -26.245 1.00 81.81 217 ILE A N 1
ATOM 1763 C CA . ILE A 1 217 ? 5.018 -1.986 -24.922 1.00 81.81 217 ILE A CA 1
ATOM 1764 C C . ILE A 1 217 ? 4.356 -3.094 -24.104 1.00 81.81 217 ILE A C 1
ATOM 1766 O O . ILE A 1 217 ? 5.063 -3.899 -23.502 1.00 81.81 217 ILE A O 1
ATOM 1770 N N . ILE A 1 218 ? 3.025 -3.181 -24.109 1.00 82.19 218 ILE A N 1
ATOM 1771 C CA . ILE A 1 218 ? 2.293 -4.268 -23.447 1.00 82.19 218 ILE A CA 1
ATOM 1772 C C . ILE A 1 218 ? 2.704 -5.626 -24.033 1.00 82.19 218 ILE A C 1
ATOM 1774 O O . ILE A 1 218 ? 2.992 -6.548 -23.271 1.00 82.19 218 ILE A O 1
ATOM 1778 N N . ASP A 1 219 ? 2.820 -5.737 -25.355 1.00 83.94 219 ASP A N 1
ATOM 1779 C CA . ASP A 1 219 ? 3.259 -6.947 -26.053 1.00 83.94 219 ASP A CA 1
ATOM 1780 C C . ASP A 1 219 ? 4.692 -7.333 -25.680 1.00 83.94 219 ASP A C 1
ATOM 1782 O O . ASP A 1 219 ? 4.996 -8.513 -25.550 1.00 83.94 219 ASP A O 1
ATOM 1786 N N . LEU A 1 220 ? 5.574 -6.360 -25.439 1.00 85.25 220 LEU A N 1
ATOM 1787 C CA . LEU A 1 220 ? 6.947 -6.604 -24.978 1.00 85.25 220 LEU A CA 1
ATOM 1788 C C . LEU A 1 220 ? 7.020 -6.988 -23.492 1.00 85.25 220 LEU A C 1
ATOM 1790 O O . LEU A 1 220 ? 7.958 -7.668 -23.072 1.00 85.25 220 LEU A O 1
ATOM 1794 N N . LEU A 1 221 ? 6.038 -6.577 -22.689 1.00 84.56 221 LEU A N 1
ATOM 1795 C CA . LEU A 1 221 ? 5.922 -6.947 -21.277 1.00 84.56 221 LEU A CA 1
ATOM 1796 C C . LEU A 1 221 ? 5.234 -8.306 -21.085 1.00 84.56 221 LEU A C 1
ATOM 1798 O O . LEU A 1 221 ? 5.589 -9.045 -20.167 1.00 84.56 221 LEU A O 1
ATOM 1802 N N . SER A 1 222 ? 4.295 -8.672 -21.955 1.00 77.88 222 SER A N 1
ATOM 1803 C CA . SER A 1 222 ? 3.479 -9.889 -21.858 1.00 77.88 222 SER A CA 1
ATOM 1804 C C . SER A 1 222 ? 4.288 -11.206 -21.778 1.00 77.88 222 SER A C 1
ATOM 1806 O O . SER A 1 222 ? 3.951 -12.064 -20.954 1.00 77.88 222 SER A O 1
ATOM 1808 N N . PRO A 1 223 ? 5.412 -11.388 -22.506 1.00 75.50 223 PRO A N 1
ATOM 1809 C CA . PRO A 1 223 ? 6.279 -12.556 -22.360 1.00 75.50 223 PRO A CA 1
ATOM 1810 C C . PRO A 1 223 ? 6.855 -12.719 -20.954 1.00 75.50 223 PRO A C 1
ATOM 1812 O O . PRO A 1 223 ? 7.001 -13.846 -20.494 1.00 75.50 223 PRO A O 1
ATOM 1815 N N . SER A 1 224 ? 7.115 -11.622 -20.231 1.00 70.19 224 SER A N 1
ATOM 1816 C CA . SER A 1 224 ? 7.587 -11.692 -18.837 1.00 70.19 224 SER A CA 1
ATOM 1817 C C . SER A 1 224 ? 6.527 -12.230 -17.866 1.00 70.19 224 SER A C 1
ATOM 1819 O O . SER A 1 224 ? 6.857 -12.652 -16.762 1.00 70.19 224 SER A O 1
ATOM 1821 N N . LEU A 1 225 ? 5.267 -12.282 -18.310 1.00 71.00 225 LEU A N 1
ATOM 1822 C CA . LEU A 1 225 ? 4.119 -12.838 -17.590 1.00 71.00 225 LEU A CA 1
ATOM 1823 C C . LEU A 1 225 ? 3.715 -14.225 -18.128 1.00 71.00 225 LEU A C 1
ATOM 1825 O O . LEU A 1 225 ? 2.907 -14.919 -17.513 1.00 71.00 225 LEU A O 1
ATOM 1829 N N . SER A 1 226 ? 4.257 -14.634 -19.284 1.00 54.25 226 SER A N 1
ATOM 1830 C CA . SER A 1 226 ? 3.824 -15.814 -20.047 1.00 54.25 226 SER A CA 1
ATOM 1831 C C . SER A 1 226 ? 4.218 -17.190 -19.491 1.00 54.25 226 SER A C 1
ATOM 1833 O O . SER A 1 226 ? 3.450 -18.123 -19.736 1.00 54.25 226 SER A O 1
ATOM 1835 N N . PRO A 1 227 ? 5.310 -17.395 -18.715 1.00 52.12 227 PRO A N 1
ATOM 1836 C CA . PRO A 1 227 ? 5.633 -18.725 -18.186 1.00 52.12 227 PRO A CA 1
ATOM 1837 C C . PRO A 1 227 ? 4.543 -19.343 -17.293 1.00 52.12 227 PRO A C 1
ATOM 1839 O O . PRO A 1 227 ? 4.650 -20.509 -16.923 1.00 52.12 227 PRO A O 1
ATOM 1842 N N . LEU A 1 228 ? 3.490 -18.597 -16.940 1.00 50.59 228 LEU A N 1
ATOM 1843 C CA . LEU A 1 228 ? 2.437 -19.036 -16.029 1.00 50.59 228 LEU A CA 1
ATOM 1844 C C . LEU A 1 228 ? 1.012 -18.881 -16.599 1.00 50.59 228 LEU A C 1
ATOM 1846 O O . LEU A 1 228 ? 0.042 -18.951 -15.849 1.00 50.59 228 LEU A O 1
ATOM 1850 N N . ILE A 1 229 ? 0.854 -18.876 -17.935 1.00 45.06 229 ILE A N 1
ATOM 1851 C CA . ILE A 1 229 ? -0.429 -19.173 -18.632 1.00 45.06 229 ILE A CA 1
ATOM 1852 C C . ILE A 1 229 ? -0.787 -20.678 -18.519 1.00 45.06 229 ILE A C 1
ATOM 1854 O O . ILE A 1 229 ? -1.472 -21.270 -19.342 1.00 45.06 229 ILE A O 1
ATOM 1858 N N . LYS A 1 230 ? -0.349 -21.333 -17.445 1.00 46.97 230 LYS A N 1
ATOM 1859 C CA . LYS A 1 230 ? -1.078 -22.447 -16.845 1.00 46.97 230 LYS A CA 1
ATOM 1860 C C . LYS A 1 230 ? -1.758 -21.922 -15.590 1.00 46.97 230 LYS A C 1
ATOM 1862 O O . LYS A 1 230 ? -1.597 -22.471 -14.505 1.00 46.97 230 LYS A O 1
ATOM 1867 N N . PHE A 1 231 ? -2.538 -20.851 -15.740 1.00 49.06 231 PHE A N 1
ATOM 1868 C CA . PHE A 1 231 ? -3.710 -20.738 -14.891 1.00 49.06 231 PHE A CA 1
ATOM 1869 C C . PHE A 1 231 ? -4.433 -22.069 -15.047 1.00 49.06 231 PHE A C 1
ATOM 1871 O O . PHE A 1 231 ? -4.868 -22.405 -16.149 1.00 49.06 231 PHE A O 1
ATOM 1878 N N . SER A 1 232 ? -4.483 -22.843 -13.969 1.00 45.72 232 SER A N 1
ATOM 1879 C CA . SER A 1 232 ? -5.412 -23.952 -13.873 1.00 45.72 232 SER A CA 1
ATOM 1880 C C . SER A 1 232 ? -6.756 -23.441 -14.393 1.00 45.72 232 SER A C 1
ATOM 1882 O O . SER A 1 232 ? -7.262 -22.422 -13.919 1.00 45.72 232 SER A O 1
ATOM 1884 N N . LEU A 1 233 ? -7.294 -24.097 -15.423 1.00 46.78 233 LEU A N 1
ATOM 1885 C CA . LEU A 1 233 ? -8.652 -23.842 -15.911 1.00 46.78 233 LEU A CA 1
ATOM 1886 C C . LEU A 1 233 ? -9.678 -23.984 -14.771 1.00 46.78 233 LEU A C 1
ATOM 1888 O O . LEU A 1 233 ? -10.760 -23.421 -14.863 1.00 46.78 233 LEU A O 1
ATOM 1892 N N . ASN A 1 234 ? -9.291 -24.641 -13.671 1.00 49.09 234 ASN A N 1
ATOM 1893 C CA . ASN A 1 234 ? -10.002 -24.640 -12.404 1.00 49.09 234 ASN A CA 1
ATOM 1894 C C . ASN A 1 234 ? -9.445 -23.549 -11.477 1.00 49.09 234 ASN A C 1
ATOM 1896 O O . ASN A 1 234 ? -8.347 -23.692 -10.928 1.00 49.09 234 ASN A O 1
ATOM 1900 N N . SER A 1 235 ? -10.234 -22.499 -11.251 1.00 50.84 235 SER A N 1
ATOM 1901 C CA . SER A 1 235 ? -10.065 -21.504 -10.176 1.00 50.84 235 SER A CA 1
ATOM 1902 C C . SER A 1 235 ? -9.911 -22.125 -8.779 1.00 50.84 235 SER A C 1
ATOM 1904 O O . SER A 1 235 ? -9.391 -21.479 -7.874 1.00 50.84 235 SER A O 1
ATOM 1906 N N . ASP A 1 236 ? -10.326 -23.383 -8.623 1.00 49.03 236 ASP A N 1
ATOM 1907 C CA . ASP A 1 236 ? -10.470 -24.076 -7.341 1.00 49.03 236 ASP A CA 1
ATOM 1908 C C . ASP A 1 236 ? -9.183 -24.727 -6.820 1.00 49.03 236 ASP A C 1
ATOM 1910 O O . ASP A 1 236 ? -9.150 -25.192 -5.681 1.00 49.03 236 ASP A O 1
ATOM 1914 N N . ILE A 1 237 ? -8.114 -24.773 -7.626 1.00 51.75 237 ILE A N 1
ATOM 1915 C CA . ILE A 1 237 ? -6.810 -25.283 -7.181 1.00 51.75 237 ILE A CA 1
ATOM 1916 C C . ILE A 1 237 ? -5.883 -24.081 -6.979 1.00 51.75 237 ILE A C 1
ATOM 1918 O O . ILE A 1 237 ? -5.205 -23.662 -7.923 1.00 51.75 237 ILE A O 1
ATOM 1922 N N . PRO A 1 238 ? -5.863 -23.479 -5.775 1.00 57.50 238 PRO A N 1
ATOM 1923 C CA . PRO A 1 238 ? -4.946 -22.392 -5.487 1.00 57.50 238 PRO A CA 1
ATOM 1924 C C . PRO A 1 238 ? -3.506 -22.866 -5.681 1.00 57.50 238 PRO A C 1
ATOM 1926 O O . PRO A 1 238 ? -3.179 -24.020 -5.398 1.00 57.50 238 PRO A O 1
ATOM 1929 N N . PHE A 1 239 ? -2.642 -21.954 -6.134 1.00 66.12 239 PHE A N 1
ATOM 1930 C CA . PHE A 1 239 ? -1.191 -22.123 -6.082 1.00 66.12 239 PHE A CA 1
ATOM 1931 C C . PHE A 1 239 ? -0.812 -22.775 -4.748 1.00 66.12 239 PHE A C 1
ATOM 1933 O O . PHE A 1 239 ? -1.200 -22.264 -3.693 1.00 66.12 239 PHE A O 1
ATOM 1940 N N . ASP A 1 240 ? -0.130 -23.926 -4.782 1.00 70.50 240 ASP A N 1
ATOM 1941 C CA . ASP A 1 240 ? 0.179 -24.672 -3.563 1.00 70.50 240 ASP A CA 1
ATOM 1942 C C . ASP A 1 240 ? 1.244 -23.935 -2.748 1.00 70.50 240 ASP A C 1
ATOM 1944 O O . ASP A 1 240 ? 2.440 -24.186 -2.837 1.00 70.50 240 ASP A O 1
ATOM 1948 N N . VAL A 1 241 ? 0.777 -22.985 -1.943 1.00 67.94 241 VAL A N 1
ATOM 1949 C CA . VAL A 1 241 ? 1.598 -22.155 -1.060 1.00 67.94 241 VAL A CA 1
ATOM 1950 C C . VAL A 1 241 ? 2.370 -23.010 -0.049 1.00 67.94 241 VAL A C 1
ATOM 1952 O O . VAL A 1 241 ? 3.404 -22.576 0.441 1.00 67.94 241 VAL A O 1
ATOM 1955 N N . ASN A 1 242 ? 1.879 -24.207 0.292 1.00 69.88 242 ASN A N 1
ATOM 1956 C CA . ASN A 1 242 ? 2.426 -24.988 1.401 1.00 69.88 242 ASN A CA 1
ATOM 1957 C C . ASN A 1 242 ? 3.720 -25.723 1.020 1.00 69.88 242 ASN A C 1
ATOM 1959 O O . ASN A 1 242 ? 4.517 -26.030 1.901 1.00 69.88 242 ASN A O 1
ATOM 1963 N N . SER A 1 243 ? 3.933 -25.996 -0.268 1.00 77.94 243 SER A N 1
ATOM 1964 C CA . SER A 1 243 ? 5.117 -26.700 -0.780 1.00 77.94 243 SER A CA 1
ATOM 1965 C C . SER A 1 243 ? 6.169 -25.772 -1.397 1.00 77.94 243 SER A C 1
ATOM 1967 O O . SER A 1 243 ? 7.166 -26.247 -1.939 1.00 77.94 243 SER A O 1
ATOM 1969 N N . ARG A 1 244 ? 5.960 -24.451 -1.335 1.00 79.06 244 ARG A N 1
ATOM 1970 C CA . ARG A 1 244 ? 6.751 -23.452 -2.067 1.00 79.06 244 ARG A CA 1
ATOM 1971 C C . ARG A 1 244 ? 7.588 -22.581 -1.146 1.00 79.06 244 ARG A C 1
ATOM 1973 O O . ARG A 1 244 ? 7.193 -22.263 -0.025 1.00 79.06 244 ARG A O 1
ATOM 1980 N N . ALA A 1 245 ? 8.741 -22.148 -1.646 1.00 82.69 245 ALA A N 1
ATOM 1981 C CA . ALA A 1 245 ? 9.603 -21.234 -0.909 1.00 82.69 245 ALA A CA 1
ATOM 1982 C C . ALA A 1 245 ? 8.974 -19.825 -0.826 1.00 82.69 245 ALA A C 1
ATOM 1984 O O . ALA A 1 245 ? 8.300 -19.392 -1.768 1.00 82.69 245 ALA A O 1
ATOM 1985 N N . PRO A 1 246 ? 9.235 -19.044 0.242 1.00 79.69 246 PRO A N 1
ATOM 1986 C CA . PRO A 1 246 ? 8.722 -17.678 0.375 1.00 79.69 246 PRO A CA 1
ATOM 1987 C C . PRO A 1 246 ? 9.027 -16.769 -0.824 1.00 79.69 246 PRO A C 1
ATOM 1989 O O . PRO A 1 246 ? 8.178 -15.965 -1.210 1.00 79.69 246 PRO A O 1
ATOM 1992 N N . GLN A 1 247 ? 10.201 -16.910 -1.454 1.00 79.50 247 GLN A N 1
ATOM 1993 C CA . GLN A 1 247 ? 10.533 -16.122 -2.646 1.00 79.50 247 GLN A CA 1
ATOM 1994 C C . GLN A 1 247 ? 9.681 -16.502 -3.865 1.00 79.50 247 GLN A C 1
ATOM 1996 O O . GLN A 1 247 ? 9.328 -15.630 -4.656 1.00 79.50 247 GLN A O 1
ATOM 2001 N N . GLU A 1 248 ? 9.315 -17.777 -4.029 1.00 81.50 248 GLU A N 1
ATOM 2002 C CA . GLU A 1 248 ? 8.435 -18.208 -5.124 1.00 81.50 248 GLU A CA 1
ATOM 2003 C C . GLU A 1 248 ? 7.029 -17.626 -4.949 1.00 81.50 248 GLU A C 1
ATOM 2005 O O . GLU A 1 248 ? 6.450 -17.106 -5.902 1.00 81.50 248 GLU A O 1
ATOM 2010 N N . ILE A 1 249 ? 6.519 -17.641 -3.715 1.00 81.19 249 ILE A N 1
ATOM 2011 C CA . ILE A 1 249 ? 5.232 -17.040 -3.346 1.00 81.19 249 ILE A CA 1
ATOM 2012 C C . ILE A 1 249 ? 5.244 -15.532 -3.625 1.00 81.19 249 ILE A C 1
ATOM 2014 O O . ILE A 1 249 ? 4.292 -14.998 -4.198 1.00 81.19 249 ILE A O 1
ATOM 2018 N N . LEU A 1 250 ? 6.325 -14.835 -3.257 1.00 81.88 250 LEU A N 1
ATOM 2019 C CA . LEU A 1 250 ? 6.474 -13.401 -3.503 1.00 81.88 250 LEU A CA 1
ATOM 2020 C C . LEU A 1 250 ? 6.504 -13.082 -5.002 1.00 81.88 250 LEU A C 1
ATOM 2022 O O . LEU A 1 250 ? 5.767 -12.203 -5.447 1.00 81.88 250 LEU A O 1
ATOM 2026 N N . ARG A 1 251 ? 7.300 -13.815 -5.789 1.00 83.06 251 ARG A N 1
ATOM 2027 C CA . ARG A 1 251 ? 7.367 -13.650 -7.251 1.00 83.06 251 ARG A CA 1
ATOM 2028 C C . ARG A 1 251 ? 6.015 -13.895 -7.909 1.00 83.06 251 ARG A C 1
ATOM 2030 O O . ARG A 1 251 ? 5.602 -13.116 -8.763 1.00 83.06 251 ARG A O 1
ATOM 2037 N N . TYR A 1 252 ? 5.308 -14.934 -7.472 1.00 84.06 252 TYR A N 1
ATOM 2038 C CA . TYR A 1 252 ? 3.965 -15.235 -7.953 1.00 84.06 252 TYR A CA 1
ATOM 2039 C C . TYR A 1 252 ? 2.968 -14.119 -7.612 1.00 84.06 252 TYR A C 1
ATOM 2041 O O . TYR A 1 252 ? 2.217 -13.680 -8.478 1.00 84.06 252 TYR A O 1
ATOM 2049 N N . THR A 1 253 ? 3.023 -13.591 -6.386 1.00 84.19 253 THR A N 1
ATOM 2050 C CA . THR A 1 253 ? 2.200 -12.447 -5.961 1.00 84.19 253 THR A CA 1
ATOM 2051 C C . THR A 1 253 ? 2.476 -11.216 -6.828 1.00 84.19 253 THR A C 1
ATOM 2053 O O . THR A 1 253 ? 1.545 -10.639 -7.378 1.00 84.19 253 THR A O 1
ATOM 2056 N N . ILE A 1 254 ? 3.750 -10.849 -7.018 1.00 86.75 254 ILE A N 1
ATOM 2057 C CA . ILE A 1 254 ? 4.158 -9.712 -7.863 1.00 86.75 254 ILE A CA 1
ATOM 2058 C C . ILE A 1 254 ? 3.615 -9.870 -9.286 1.00 86.75 254 ILE A C 1
ATOM 2060 O O . ILE A 1 254 ? 3.054 -8.924 -9.833 1.00 86.75 254 ILE A O 1
ATOM 2064 N N . MET A 1 255 ? 3.726 -11.067 -9.863 1.00 86.56 255 MET A N 1
ATOM 2065 C CA . MET A 1 255 ? 3.212 -11.356 -11.200 1.00 86.56 255 MET A CA 1
ATOM 2066 C C . MET A 1 255 ? 1.688 -11.174 -11.289 1.00 86.56 255 MET A C 1
ATOM 2068 O O . MET A 1 255 ? 1.202 -10.570 -12.247 1.00 86.56 255 MET A O 1
ATOM 2072 N N . LEU A 1 256 ? 0.925 -11.666 -10.306 1.00 84.38 256 LEU A N 1
ATOM 2073 C CA . LEU A 1 256 ? -0.529 -11.474 -10.254 1.00 84.38 256 LEU A CA 1
ATOM 2074 C C . LEU A 1 256 ? -0.892 -9.982 -10.209 1.00 84.38 256 LEU A C 1
ATOM 2076 O O . LEU A 1 256 ? -1.752 -9.534 -10.971 1.00 84.38 256 LEU A O 1
ATOM 2080 N N . CYS A 1 257 ? -0.191 -9.191 -9.393 1.00 87.44 257 CYS A N 1
ATOM 2081 C CA . CYS A 1 257 ? -0.412 -7.748 -9.336 1.00 87.44 257 CYS A CA 1
ATOM 2082 C C . CYS A 1 257 ? -0.015 -7.054 -10.657 1.00 87.44 257 CYS A C 1
ATOM 2084 O O . CYS A 1 257 ? -0.760 -6.215 -11.156 1.00 87.44 257 CYS A O 1
ATOM 2086 N N . GLN A 1 258 ? 1.105 -7.434 -11.285 1.00 89.38 258 GLN A N 1
ATOM 2087 C CA . GLN A 1 258 ? 1.509 -6.925 -12.607 1.00 89.38 258 GLN A CA 1
ATOM 2088 C C . GLN A 1 258 ? 0.461 -7.221 -13.687 1.00 89.38 258 GLN A C 1
ATOM 2090 O O . GLN A 1 258 ? 0.198 -6.380 -14.549 1.00 89.38 258 GLN A O 1
ATOM 2095 N N . ARG A 1 259 ? -0.167 -8.401 -13.635 1.00 86.56 259 ARG A N 1
ATOM 2096 C CA . ARG A 1 259 ? -1.251 -8.779 -14.547 1.00 86.56 259 ARG A CA 1
ATOM 2097 C C . ARG A 1 259 ? -2.479 -7.889 -14.358 1.00 86.56 259 ARG A C 1
ATOM 2099 O O . ARG A 1 259 ? -3.012 -7.432 -15.365 1.00 86.56 259 ARG A O 1
ATOM 2106 N N . LEU A 1 260 ? -2.880 -7.598 -13.115 1.00 84.94 260 LEU A N 1
ATOM 2107 C CA . LEU A 1 260 ? -3.968 -6.649 -12.824 1.00 84.94 260 LEU A CA 1
ATOM 2108 C C . LEU A 1 260 ? -3.661 -5.240 -13.344 1.00 84.94 260 LEU A C 1
ATOM 2110 O O . LEU A 1 260 ? -4.557 -4.559 -13.828 1.00 84.94 260 LEU A O 1
ATOM 2114 N N . VAL A 1 261 ? -2.400 -4.809 -13.276 1.00 86.44 261 VAL A N 1
ATOM 2115 C CA . VAL A 1 261 ? -1.983 -3.489 -13.774 1.00 86.44 261 VAL A CA 1
ATOM 2116 C C . VAL A 1 261 ? -2.063 -3.402 -15.298 1.00 86.44 261 VAL A C 1
ATOM 2118 O O . VAL A 1 261 ? -2.533 -2.399 -15.832 1.00 86.44 261 VAL A O 1
ATOM 2121 N N . LEU A 1 262 ? -1.600 -4.430 -16.012 1.00 84.81 262 LEU A N 1
ATOM 2122 C CA . LEU A 1 262 ? -1.572 -4.411 -17.477 1.00 84.81 262 LEU A CA 1
ATOM 2123 C C . LEU A 1 262 ? -2.925 -4.762 -18.110 1.00 84.81 262 LEU A C 1
ATOM 2125 O O . LEU A 1 262 ? -3.224 -4.293 -19.206 1.00 84.81 262 LEU A O 1
ATOM 2129 N N . PHE A 1 263 ? -3.733 -5.583 -17.436 1.00 84.44 263 PHE A N 1
ATOM 2130 C CA . PHE A 1 263 ? -4.987 -6.124 -17.961 1.00 84.44 263 PHE A CA 1
ATOM 2131 C C . PHE A 1 263 ? -6.077 -6.113 -16.877 1.00 84.44 263 PHE A C 1
ATOM 2133 O O . PHE A 1 263 ? -6.499 -7.179 -16.420 1.00 84.44 263 PHE A O 1
ATOM 2140 N N . PRO A 1 264 ? -6.539 -4.922 -16.457 1.00 80.19 264 PRO A N 1
ATOM 2141 C CA . PRO A 1 264 ? -7.424 -4.766 -15.300 1.00 80.19 264 PRO A CA 1
ATOM 2142 C C . PRO A 1 264 ? -8.765 -5.496 -15.435 1.00 80.19 264 PRO A C 1
ATOM 2144 O O . PRO A 1 264 ? -9.327 -5.913 -14.426 1.00 80.19 264 PRO A O 1
ATOM 2147 N N . ASP A 1 265 ? -9.251 -5.701 -16.661 1.00 80.69 265 ASP A N 1
ATOM 2148 C CA . ASP A 1 265 ? -10.537 -6.358 -16.923 1.00 80.69 265 ASP A CA 1
ATOM 2149 C C . ASP A 1 265 ? -10.407 -7.877 -17.143 1.00 80.69 265 ASP A C 1
ATOM 2151 O O . ASP A 1 265 ? -11.392 -8.614 -17.120 1.00 80.69 265 ASP A O 1
ATOM 2155 N N . ALA A 1 266 ? -9.190 -8.387 -17.353 1.00 80.19 266 ALA A N 1
ATOM 2156 C CA . ALA A 1 266 ? -8.981 -9.777 -17.736 1.00 80.19 266 ALA A CA 1
ATOM 2157 C C . ALA A 1 266 ? -8.830 -10.683 -16.508 1.00 80.19 266 ALA A C 1
ATOM 2159 O O . ALA A 1 266 ? -7.767 -10.719 -15.887 1.00 80.19 266 ALA A O 1
ATOM 2160 N N . ARG A 1 267 ? -9.862 -11.491 -16.219 1.00 78.44 267 ARG A N 1
ATOM 2161 C CA . ARG A 1 267 ? -9.875 -12.467 -15.106 1.00 78.44 267 ARG A CA 1
ATOM 2162 C C . ARG A 1 267 ? -9.589 -11.833 -13.741 1.00 78.44 267 ARG A C 1
ATOM 2164 O O . ARG A 1 267 ? -8.932 -12.423 -12.886 1.00 78.44 267 ARG A O 1
ATOM 2171 N N . ARG A 1 268 ? -10.076 -10.609 -13.554 1.00 81.00 268 ARG A N 1
ATOM 2172 C CA . ARG A 1 268 ? -9.866 -9.813 -12.346 1.00 81.00 268 ARG A CA 1
ATOM 2173 C C . ARG A 1 268 ? -10.263 -10.566 -11.075 1.00 81.00 268 ARG A C 1
ATOM 2175 O O . ARG A 1 268 ? -9.483 -10.606 -10.125 1.00 81.00 268 ARG A O 1
ATOM 2182 N N . ASP A 1 269 ? -11.436 -11.190 -11.086 1.00 78.69 269 ASP A N 1
ATOM 2183 C CA . ASP A 1 269 ? -11.982 -11.894 -9.924 1.00 78.69 269 ASP A CA 1
ATOM 2184 C C . ASP A 1 269 ? -11.136 -13.116 -9.550 1.00 78.69 269 ASP A C 1
ATOM 2186 O O . ASP A 1 269 ? -10.807 -13.296 -8.379 1.00 78.69 269 ASP A O 1
ATOM 2190 N N . ASP A 1 270 ? -10.678 -13.890 -10.540 1.00 78.75 270 ASP A N 1
ATOM 2191 C CA . ASP A 1 270 ? -9.780 -15.033 -10.322 1.00 78.75 270 ASP A CA 1
ATOM 2192 C C . ASP A 1 270 ? -8.448 -14.599 -9.702 1.00 78.75 270 ASP A C 1
ATOM 2194 O O . ASP A 1 270 ? -7.923 -15.251 -8.796 1.00 78.75 270 ASP A O 1
ATOM 2198 N N . ILE A 1 271 ? -7.883 -13.490 -10.191 1.00 80.19 271 ILE A N 1
ATOM 2199 C CA . ILE A 1 271 ? -6.616 -12.966 -9.677 1.00 80.19 271 ILE A CA 1
ATOM 2200 C C . ILE A 1 271 ? -6.799 -12.462 -8.243 1.00 80.19 271 ILE A C 1
ATOM 2202 O O . ILE A 1 271 ? -5.987 -12.787 -7.375 1.00 80.19 271 ILE A O 1
ATOM 2206 N N . HIS A 1 272 ? -7.874 -11.721 -7.961 1.00 81.06 272 HIS A N 1
ATOM 2207 C CA . HIS A 1 272 ? -8.184 -11.286 -6.600 1.00 81.06 272 HIS A CA 1
ATOM 2208 C C . HIS A 1 272 ? -8.468 -12.461 -5.662 1.00 81.06 272 HIS A C 1
ATOM 2210 O O . HIS A 1 272 ? -8.042 -12.414 -4.510 1.00 81.06 272 HIS A O 1
ATOM 2216 N N . TYR A 1 273 ? -9.119 -13.526 -6.135 1.00 79.62 273 TYR A N 1
ATOM 2217 C CA . TYR A 1 273 ? -9.313 -14.749 -5.359 1.00 79.62 273 TYR A CA 1
ATOM 2218 C C . TYR A 1 273 ? -7.969 -15.377 -4.970 1.00 79.62 273 TYR A C 1
ATOM 2220 O O . TYR A 1 273 ? -7.732 -15.653 -3.793 1.00 79.62 273 TYR A O 1
ATOM 2228 N N . GLN A 1 274 ? -7.045 -15.533 -5.923 1.00 79.12 274 GLN A N 1
ATOM 2229 C CA . GLN A 1 274 ? -5.718 -16.092 -5.650 1.00 79.12 274 GLN A CA 1
ATOM 2230 C C . GLN A 1 274 ? -4.891 -15.211 -4.711 1.00 79.12 274 GLN A C 1
ATOM 2232 O O . GLN A 1 274 ? -4.319 -15.721 -3.746 1.00 79.12 274 GLN A O 1
ATOM 2237 N N . LEU A 1 275 ? -4.867 -13.894 -4.941 1.00 81.25 275 LEU A N 1
ATOM 2238 C CA . LEU A 1 275 ? -4.264 -12.931 -4.016 1.00 81.25 275 LEU A CA 1
ATOM 2239 C C . LEU A 1 275 ? -4.888 -13.061 -2.622 1.00 81.25 275 LEU A C 1
ATOM 2241 O O . LEU A 1 275 ? -4.172 -13.141 -1.628 1.00 81.25 275 LEU A O 1
ATOM 2245 N N . GLY A 1 276 ? -6.213 -13.195 -2.552 1.00 76.88 276 GLY A N 1
ATOM 2246 C CA . GLY A 1 276 ? -6.959 -13.464 -1.330 1.00 76.88 276 GLY A CA 1
ATOM 2247 C C . GLY A 1 276 ? -6.482 -14.722 -0.606 1.00 76.88 276 GLY A C 1
ATOM 2248 O O . GLY A 1 276 ? -6.233 -14.656 0.592 1.00 76.88 276 GLY A O 1
ATOM 2249 N N . VAL A 1 277 ? -6.274 -15.844 -1.303 1.00 77.19 277 VAL A N 1
ATOM 2250 C CA . VAL A 1 277 ? -5.746 -17.089 -0.709 1.00 77.19 277 VAL A CA 1
ATOM 2251 C C . VAL A 1 277 ? -4.308 -16.915 -0.207 1.00 77.19 277 VAL A C 1
ATOM 2253 O O . VAL A 1 277 ? -3.985 -17.347 0.905 1.00 77.19 277 VAL A O 1
ATOM 2256 N N . LEU A 1 278 ? -3.448 -16.261 -0.992 1.00 78.25 278 LEU A N 1
ATOM 2257 C CA . LEU A 1 278 ? -2.054 -15.982 -0.627 1.00 78.25 278 LEU A CA 1
ATOM 2258 C C . LEU A 1 278 ? -1.985 -15.100 0.628 1.00 78.25 278 LEU A C 1
ATOM 2260 O O . LEU A 1 278 ? -1.254 -15.403 1.578 1.00 78.25 278 LEU A O 1
ATOM 2264 N N . PHE A 1 279 ? -2.803 -14.047 0.674 1.00 73.12 279 PHE A N 1
ATOM 2265 C CA . PHE A 1 279 ? -2.892 -13.153 1.820 1.00 73.12 279 PHE A CA 1
ATOM 2266 C C . PHE A 1 279 ? -3.561 -13.809 3.011 1.00 73.12 279 PHE A C 1
ATOM 2268 O O . PHE A 1 279 ? -3.055 -13.657 4.114 1.00 73.12 279 PHE A O 1
ATOM 2275 N N . TRP A 1 280 ? -4.632 -14.577 2.824 1.00 67.50 280 TRP A N 1
ATOM 2276 C CA . TRP A 1 280 ? -5.308 -15.300 3.897 1.00 67.50 280 TRP A CA 1
ATOM 2277 C C . TRP A 1 280 ? -4.366 -16.286 4.583 1.00 67.50 280 TRP A C 1
ATOM 2279 O O . TRP A 1 280 ? -4.333 -16.330 5.807 1.00 67.50 280 TRP A O 1
ATOM 2289 N N . LYS A 1 281 ? -3.520 -17.011 3.841 1.00 63.03 281 LYS A N 1
ATOM 2290 C CA . LYS A 1 281 ? -2.512 -17.903 4.437 1.00 63.03 281 LYS A CA 1
ATOM 2291 C C . LYS A 1 281 ? -1.409 -17.139 5.181 1.00 63.03 281 LYS A C 1
ATOM 2293 O O . LYS A 1 281 ? -1.068 -17.521 6.302 1.00 63.03 281 LYS A O 1
ATOM 2298 N N . LYS A 1 282 ? -0.920 -16.012 4.640 1.00 59.66 282 LYS A N 1
ATOM 2299 C CA . LYS A 1 282 ? -0.005 -15.102 5.367 1.00 59.66 282 LYS A CA 1
ATOM 2300 C C . LYS A 1 282 ? -0.671 -14.554 6.641 1.00 59.66 282 LYS A C 1
ATOM 2302 O O . LYS A 1 282 ? -0.046 -14.472 7.697 1.00 59.66 282 LYS A O 1
ATOM 2307 N N . LYS A 1 283 ? -1.965 -14.231 6.554 1.00 52.38 283 LYS A N 1
ATOM 2308 C CA . LYS A 1 283 ? -2.780 -13.664 7.629 1.00 52.38 283 LYS A CA 1
ATOM 2309 C C . LYS A 1 283 ? -3.224 -14.710 8.641 1.00 52.38 283 LYS A C 1
ATOM 2311 O O . LYS A 1 283 ? -3.376 -14.322 9.775 1.00 52.38 283 LYS A O 1
ATOM 2316 N N . ILE A 1 284 ? -3.360 -15.999 8.324 1.00 43.22 284 ILE A N 1
ATOM 2317 C CA . ILE A 1 284 ? -3.540 -17.064 9.327 1.00 43.22 284 ILE A CA 1
ATOM 2318 C C . ILE A 1 284 ? -2.252 -17.235 10.128 1.00 43.22 284 ILE A C 1
ATOM 2320 O O . ILE A 1 284 ? -2.328 -17.346 11.341 1.00 43.22 284 ILE A O 1
ATOM 2324 N N . ALA A 1 285 ? -1.070 -17.162 9.512 1.00 43.88 285 ALA A N 1
ATOM 2325 C CA . ALA A 1 285 ? 0.182 -17.175 10.270 1.00 43.88 285 ALA A CA 1
ATOM 2326 C C . ALA A 1 285 ? 0.316 -15.949 11.202 1.00 43.88 285 ALA A C 1
ATOM 2328 O O . ALA A 1 285 ? 0.835 -16.071 12.311 1.00 43.88 285 ALA A O 1
ATOM 2329 N N . PHE A 1 286 ? -0.190 -14.783 10.785 1.00 40.03 286 PHE A N 1
ATOM 2330 C CA . PHE A 1 286 ? -0.187 -13.548 11.579 1.00 40.03 286 PHE A CA 1
ATOM 2331 C C . PHE A 1 286 ? -1.324 -13.481 12.615 1.00 40.03 286 PHE A C 1
ATOM 2333 O O . PHE A 1 286 ? -1.092 -13.161 13.772 1.00 40.03 286 PHE A O 1
ATOM 2340 N N . LEU A 1 287 ? -2.549 -13.846 12.242 1.00 33.88 287 LEU A N 1
ATOM 2341 C CA . LEU A 1 287 ? -3.717 -13.933 13.115 1.00 33.88 287 LEU A CA 1
ATOM 2342 C C . LEU A 1 287 ? -3.561 -15.071 14.107 1.00 33.88 287 LEU A C 1
ATOM 2344 O O . LEU A 1 287 ? -3.967 -14.876 15.229 1.00 33.88 287 LEU A O 1
ATOM 2348 N N . LEU A 1 288 ? -2.931 -16.204 13.789 1.00 32.22 288 LEU A N 1
ATOM 2349 C CA . LEU A 1 288 ? -2.561 -17.187 14.814 1.00 32.22 288 LEU A CA 1
ATOM 2350 C C . LEU A 1 288 ? -1.568 -16.575 15.808 1.00 32.22 288 LEU A C 1
ATOM 2352 O O . LEU A 1 288 ? -1.740 -16.776 17.002 1.00 32.22 288 LEU A O 1
ATOM 2356 N N . ARG A 1 289 ? -0.614 -15.736 15.375 1.00 37.22 289 ARG A N 1
ATOM 2357 C CA . ARG A 1 289 ? 0.249 -14.976 16.303 1.00 37.22 289 ARG A CA 1
ATOM 2358 C C . ARG A 1 289 ? -0.527 -13.939 17.125 1.00 37.22 289 ARG A C 1
ATOM 2360 O O . ARG A 1 289 ? -0.227 -13.778 18.300 1.00 37.22 289 ARG A O 1
ATOM 2367 N N . CYS A 1 290 ? -1.545 -13.288 16.560 1.00 33.50 290 CYS A N 1
ATOM 2368 C CA . CYS A 1 290 ? -2.416 -12.344 17.274 1.00 33.50 290 CYS A CA 1
ATOM 2369 C C . CYS A 1 290 ? -3.547 -13.018 18.078 1.00 33.50 290 CYS A C 1
ATOM 2371 O O . CYS A 1 290 ? -4.093 -12.402 18.977 1.00 33.50 290 CYS A O 1
ATOM 2373 N N . ILE A 1 291 ? -3.919 -14.265 17.785 1.00 30.83 291 ILE A N 1
ATOM 2374 C CA . ILE A 1 291 ? -4.950 -15.056 18.482 1.00 30.83 291 ILE A CA 1
ATOM 2375 C C . ILE A 1 291 ? -4.301 -15.890 19.595 1.00 30.83 291 ILE A C 1
ATOM 2377 O O . ILE A 1 291 ? -4.953 -16.165 20.598 1.00 30.83 291 ILE A O 1
ATOM 2381 N N . ILE A 1 292 ? -2.995 -16.181 19.516 1.00 31.78 292 ILE A N 1
ATOM 2382 C CA . ILE A 1 292 ? -2.198 -16.640 20.669 1.00 31.78 292 ILE A CA 1
ATOM 2383 C C . ILE A 1 292 ? -2.179 -15.584 21.803 1.00 31.78 292 ILE A C 1
ATOM 2385 O O . ILE A 1 292 ? -1.902 -15.929 22.947 1.00 31.78 292 ILE A O 1
ATOM 2389 N N . TRP A 1 293 ? -2.633 -14.344 21.564 1.00 32.94 293 TRP A N 1
ATOM 2390 C CA . TRP A 1 293 ? -2.943 -13.355 22.617 1.00 32.94 293 TRP A CA 1
ATOM 2391 C C . TRP A 1 293 ? -4.253 -13.622 23.380 1.00 32.94 293 TRP A C 1
ATOM 2393 O O . TRP A 1 293 ? -4.734 -12.773 24.129 1.00 32.94 293 TRP A O 1
ATOM 2403 N N . LYS A 1 294 ? -4.849 -14.808 23.231 1.00 34.25 294 LYS A N 1
ATOM 2404 C CA . LYS A 1 294 ? -6.037 -15.229 23.976 1.00 34.25 294 LYS A CA 1
ATOM 2405 C C . LYS A 1 294 ? -5.678 -16.223 25.088 1.00 34.25 294 LYS A C 1
ATOM 2407 O O . LYS A 1 294 ? -6.194 -17.336 25.132 1.00 34.25 294 LYS A O 1
ATOM 2412 N N . LYS A 1 295 ? -4.833 -15.800 26.034 1.00 26.36 295 LYS A N 1
ATOM 2413 C CA . LYS A 1 295 ? -4.935 -16.267 27.426 1.00 26.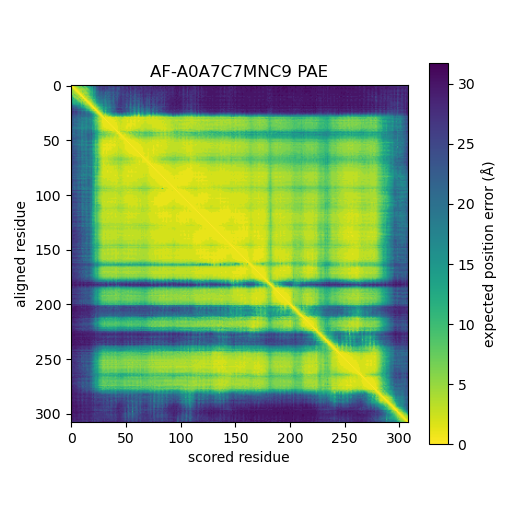36 295 LYS A CA 1
ATOM 2414 C C . LYS A 1 295 ? -5.208 -15.058 28.328 1.00 26.36 295 LYS A C 1
ATOM 2416 O O . LYS A 1 295 ? -4.331 -14.211 28.469 1.00 26.36 295 LYS A O 1
ATOM 2421 N N . PRO A 1 296 ? -6.403 -14.946 28.929 1.00 29.98 296 PRO A N 1
ATOM 2422 C CA . PRO A 1 296 ? -6.645 -13.939 29.949 1.00 29.98 296 PRO A CA 1
ATOM 2423 C C . PRO A 1 296 ? -5.867 -14.351 31.205 1.00 29.98 296 PRO A C 1
ATOM 2425 O O . PRO A 1 296 ? -6.159 -15.402 31.771 1.00 29.98 296 PRO A O 1
ATOM 2428 N N . GLY A 1 297 ? -4.862 -13.571 31.622 1.00 32.75 297 GLY A N 1
ATOM 2429 C CA . GLY A 1 297 ? -4.272 -13.779 32.951 1.00 32.75 297 GLY A CA 1
ATOM 2430 C C . GLY A 1 297 ? -2.870 -13.255 33.261 1.00 32.75 297 GLY A C 1
ATOM 2431 O O . GLY A 1 297 ? -2.551 -13.205 34.440 1.00 32.75 297 GLY A O 1
ATOM 2432 N N . THR A 1 298 ? -2.030 -12.848 32.305 1.00 30.39 298 THR A N 1
ATOM 2433 C CA . THR A 1 298 ? -0.670 -12.351 32.627 1.00 30.39 298 THR A CA 1
ATOM 2434 C C . THR A 1 298 ? -0.220 -11.321 31.593 1.00 30.39 298 THR A C 1
ATOM 2436 O O . THR A 1 298 ? 0.135 -11.695 30.476 1.00 30.39 298 THR A O 1
ATOM 2439 N N . TRP A 1 299 ? -0.282 -10.032 31.935 1.00 39.72 299 TRP A N 1
ATOM 2440 C CA . TRP A 1 299 ? -0.109 -8.924 30.984 1.00 39.72 299 TRP A CA 1
ATOM 2441 C C . TRP A 1 299 ? 1.264 -8.232 31.016 1.00 39.72 299 TRP A C 1
ATOM 2443 O O . TRP A 1 299 ? 1.430 -7.279 30.263 1.00 39.72 299 TRP A O 1
ATOM 2453 N N . GLU A 1 300 ? 2.255 -8.693 31.793 1.00 31.62 300 GLU A N 1
ATOM 2454 C CA . GLU A 1 300 ? 3.506 -7.918 31.952 1.00 31.62 300 GLU A CA 1
ATOM 2455 C C . GLU A 1 300 ? 4.817 -8.509 31.394 1.00 31.62 300 GLU A C 1
ATOM 2457 O O . GLU A 1 300 ? 5.701 -7.717 31.102 1.00 31.62 300 GLU A O 1
ATOM 2462 N N . ASP A 1 301 ? 4.964 -9.803 31.073 1.00 29.94 301 ASP A N 1
ATOM 2463 C CA . ASP A 1 301 ? 6.338 -10.347 30.903 1.00 29.94 301 ASP A CA 1
ATOM 2464 C C . ASP A 1 301 ? 6.744 -10.945 29.542 1.00 29.94 301 ASP A C 1
ATOM 2466 O O . ASP A 1 301 ? 7.751 -11.641 29.472 1.00 29.94 301 ASP A O 1
ATOM 2470 N N . ASN A 1 302 ? 6.051 -10.696 28.424 1.00 31.52 302 ASN A N 1
ATOM 2471 C CA . ASN A 1 302 ? 6.481 -11.282 27.136 1.00 31.52 302 ASN A CA 1
ATOM 2472 C C . ASN A 1 302 ? 6.492 -10.296 25.960 1.00 31.52 302 ASN A C 1
ATOM 2474 O O . ASN A 1 302 ? 5.723 -10.419 25.005 1.00 31.52 302 ASN A O 1
ATOM 2478 N N . LEU A 1 303 ? 7.442 -9.359 25.985 1.00 30.58 303 LEU A N 1
ATOM 2479 C CA . LEU A 1 303 ? 8.030 -8.856 24.742 1.00 30.58 303 LEU A CA 1
ATOM 2480 C C . LEU A 1 303 ? 8.966 -9.946 24.187 1.00 30.58 303 LEU A C 1
ATOM 2482 O O . LEU A 1 303 ? 9.818 -10.429 24.931 1.00 30.58 303 LEU A O 1
ATOM 2486 N N . PRO A 1 304 ? 8.855 -10.352 22.908 1.00 30.34 304 PRO A N 1
ATOM 2487 C CA . PRO A 1 304 ? 9.817 -11.276 22.332 1.00 30.34 304 PRO A CA 1
ATOM 2488 C C . PRO A 1 304 ? 11.183 -10.588 22.263 1.00 30.34 304 PRO A C 1
ATOM 2490 O O . PRO A 1 304 ? 11.382 -9.646 21.493 1.00 30.34 304 PRO A O 1
ATOM 2493 N N . THR A 1 305 ? 12.130 -11.066 23.067 1.00 27.50 305 THR A N 1
ATOM 2494 C CA . THR A 1 305 ? 13.551 -10.815 22.857 1.00 27.50 305 THR A CA 1
ATOM 2495 C C . THR A 1 305 ? 13.939 -11.448 21.525 1.00 27.50 305 THR A C 1
ATOM 2497 O O . THR A 1 305 ? 13.885 -12.663 21.341 1.00 27.50 305 THR A O 1
ATOM 2500 N N . PHE A 1 306 ? 14.298 -10.609 20.554 1.00 29.70 306 PHE A N 1
ATOM 2501 C CA . PHE A 1 306 ? 14.979 -11.072 19.354 1.00 29.70 306 PHE A CA 1
ATOM 2502 C C . PHE A 1 306 ? 16.379 -11.528 19.781 1.00 29.70 306 PHE A C 1
ATOM 2504 O O . PHE A 1 306 ? 17.229 -10.694 20.082 1.00 29.70 306 PHE A O 1
ATOM 2511 N N . GLN A 1 307 ? 16.604 -12.840 19.866 1.00 26.28 307 GLN A N 1
ATOM 2512 C CA . GLN A 1 307 ? 17.963 -13.373 19.846 1.00 26.28 307 GLN A CA 1
ATOM 2513 C C . GLN A 1 307 ? 18.510 -13.247 18.415 1.00 26.28 307 GLN A C 1
ATOM 2515 O O . GLN A 1 307 ? 17.784 -13.521 17.458 1.00 26.28 307 GLN A O 1
ATOM 2520 N N . ASN A 1 308 ? 19.745 -12.740 18.356 1.00 33.59 308 ASN A N 1
ATOM 2521 C CA . ASN A 1 308 ? 20.525 -12.241 17.214 1.00 33.59 308 ASN A CA 1
ATOM 2522 C C . ASN A 1 308 ? 20.371 -12.976 15.879 1.00 33.59 308 ASN A C 1
ATOM 2524 O O . ASN A 1 308 ? 20.456 -14.223 15.871 1.00 33.59 308 ASN A O 1
#

Foldseek 3Di:
DPPVVVVVVVVVVVVPPDPDPDDDPDDQALVNLLVVLVVLLPDPDPVSLVVSVVSLVVSQVVLVVDDPVRRDLLVSLQSLLVSLQSVLVVCVVVVVNVSSLVSLVRSCLSPVLDLVSLQVNLVSCVVVVVLLSSLLSLLSSCLSPVQDLSSLCSNLVSCVVDPDDNLSNLVSLLSNVVPPPDDDCPVSQVVSQVSCVVVVHDRSVDRCVPVVNVVVSLVVCVVVLPVVVPPPPDLPDADCPPPDDPVVLSVVSSSLSVCCSSPVPPCVVSSVVNNVVSVVVVVCVVVVVVVVVPDPDDDPDDDDDPDD

pLDDT: mean 76.01, std 21.02, range [26.28, 98.12]

Mean predicted aligned error: 11.84 Å

Radius of gyration: 23.83 Å; Cα contacts (8 Å, |Δi|>4): 253; chains: 1; bounding box: 52×59×64 Å

Nearest PDB structures (foldseek):
  2hyz-assembly1_A-2  TM=7.252E-01  e=2.916E-04  unclassified
  2vyi-assembly2_B  TM=8.403E-01  e=7.477E-03  Homo sapiens
  6hpg-assembly1_A  TM=8.646E-01  e=1.629E-02  Arabidopsis thaliana
  4ga2-assembly1_A  TM=7.000E-01  e=1.370E-02  Pan troglodytes
  8dth-assembly1_A  TM=4.994E-01  e=7.807E-03  Arabidopsis thaliana

Solvent-accessible surfac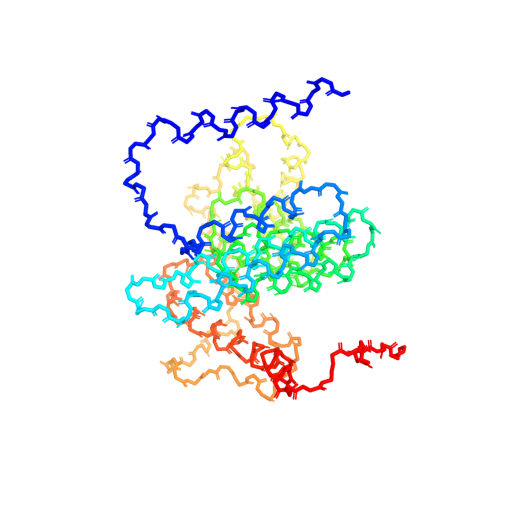e area (backbone atoms only — not comparable to full-atom values): 17578 Å² total; per-residue (Å²): 129,74,68,70,60,56,58,58,52,54,62,57,57,61,63,73,78,53,95,64,83,84,72,71,94,85,71,82,46,53,63,55,31,41,50,53,14,50,52,34,55,73,46,94,49,75,86,33,41,66,55,14,53,51,27,45,50,50,24,44,56,52,33,66,74,44,59,79,92,72,35,48,68,69,58,50,27,46,53,54,16,52,52,25,45,50,51,15,50,54,24,48,77,70,68,38,49,70,63,13,52,56,21,40,55,52,10,39,71,51,40,68,82,44,30,67,58,28,38,54,49,14,52,53,28,45,76,71,67,40,50,70,61,14,45,40,29,24,38,51,16,29,73,67,37,81,86,42,43,69,41,25,42,49,46,14,55,48,41,71,74,42,99,57,67,67,64,55,23,54,54,24,41,47,62,18,52,71,73,53,82,72,97,78,51,67,69,60,52,54,53,49,41,53,53,30,55,76,70,75,46,74,66,70,93,54,62,52,82,46,64,68,55,41,49,51,53,49,60,68,49,45,64,82,62,47,94,56,80,70,62,60,92,50,82,83,65,66,81,68,66,87,85,49,56,72,67,57,55,50,53,51,50,40,49,51,40,51,44,46,71,77,36,61,81,64,62,43,66,62,48,51,50,48,53,46,53,57,48,48,55,57,42,47,62,48,45,51,62,62,52,67,68,71,65,93,85,78,92,82,85,79,77,84,78,80,77,131

Sequence (308 aa):
MKAVASSLLCVLGLGLLFETDPLPEGEIRIDDLANIGSVYLNNDQTEDDPLSFNYFRRAHELSQSLKVSLQQPKKIRRLFHDYYLFQAKKYFESDERKKGLDSLERALAFDYSVSNTHYIYANELLKMGMLEGALRESLEALSLKPHSNEVQLLLGTIYSRLPYSPYWVVFHWEQALQQLIGLKHKTLSQTLTRIRNQLGLSDPKMSINRSDEKNRIIDLLSPSLSPLIKFSLNSDIPFDVNSRAPQEILRYTIMLCQRLVLFPDARRDDIHYQLGVLFWKKKIAFLLRCIIWKKPGTWEDNLPTFQN

Secondary structure (DSSP, 8-state):
--SHHHHHHHHHHHTTSS------TT---HHHHHHHHHHHHTSS-GGGHHHHHHHHHHHHHHHHHS-GGG--HHHHHHHHHHHHHHHHHHHHHTT-HHHHHHHHHHHHHH-TT-HHHHHHHHHHHHHTT-HHHHHHHHHHHHHHSTT-HHHHHHHHHHHHHTTS-HHHHHHHHHHHHHH--SS--HHHHHHHHHHHHHTT---TTS-TTSHHHHHHHHHHHGGGGGGG----S-TTS---GGGS-HHHHHHHHHHHHHHHHH-TTSSHHHHHHHHHHHHHHHHHHHHHHHHTT--TT--SS-------